Protein AF-A0A077YZX9-F1 (afdb_monomer)

Solvent-accessible surface area (backbone atoms only — not comparable to full-atom values): 12616 Å² total; per-residue (Å²): 135,77,90,78,72,87,74,70,88,78,44,77,61,58,59,49,50,51,53,51,49,55,41,50,55,42,50,53,51,43,53,51,46,50,55,50,47,53,52,50,52,53,50,50,53,50,52,51,48,55,50,51,52,50,53,50,51,54,49,50,52,55,50,51,57,50,49,54,48,53,52,59,58,70,65,66,83,51,88,85,50,57,64,64,53,48,51,54,50,52,52,51,51,48,53,50,52,53,51,52,52,50,50,53,53,51,50,55,53,49,54,55,52,49,52,54,50,52,53,49,49,53,48,52,51,50,53,38,53,50,44,51,48,52,40,50,49,54,35,49,74,68,22,35,44,80,47,80,44,77,62,93,86,81,41,61,23,41,38,39,37,37,26,63,58,38,88,92,51,49,85,53,66,38,39,40,31,33,36,46,56,98,87,46,58,41,84,75,48,55,38,74,80,56,75,76,50,61,59,45,44,56,49,33,58,74,66,67,44,61,67,65,39,53,54,51,48,49,52,52,55,28,52,65,70,76,107

InterPro domains:
  IPR013255 Chromosome segregation protein Spc25, C-terminal [PF08234] (155-222)

Secondary structure (DSSP, 8-state):
-----------HHHHHHHHHHHHHHHHHHHHHHHHHHHHHHHHHHHHHHHHHHHHHHHHHHHHHHHHHHHHHHHT--SGGGHHHHHHHHHHHHHHHHHHHHHHHHHHHHHHHHHHHHHHHHHHHHHHHHHHHHHHHHHHHHTTEEEEEEESTTS-EEEE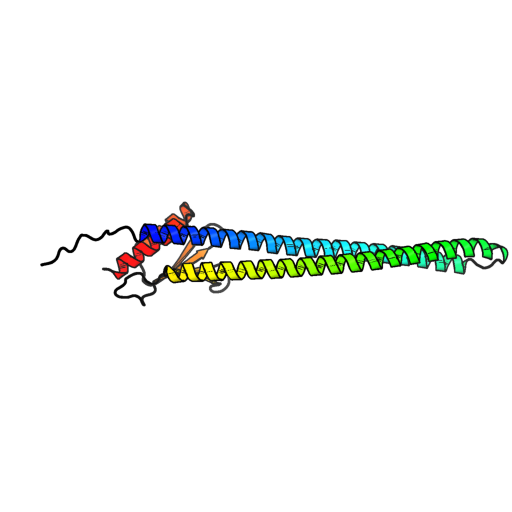EEE----SSSTT--EEEEEEE-SS-EEEEEEES--THHHHHHHHHHHH--HHHHHHHHHHHHHHHHH-

Mean predicted aligned error: 17.86 Å

pLDDT: mean 77.15, std 13.89, range [30.03, 95.0]

Sequence (227 aa):
MSDLVCGNELAPDAELRTVLTSGNEIASRVEVFQGIIAHLQDWQTSILNKAADEVKRLKEECTVETLDLINAVAEVDSDERNTEVSFELLSTTRNKIEAYEKLKNTTALVEVALCKAEETVKLVGRIRNYYAKELGCLVAMLGLHVAIGPVDSAGGCITLTFTRLNSDIPNVACKLIIQKTSDCYKLLNMQPYVEPIVQLVDDLNRTRKWTTFLTRVRGQFQRFLTH

Radius of gyration: 33.61 Å; Cα contacts (8 Å, |Δi|>4): 186; chains: 1; bounding box: 93×37×91 Å

Structure (mmCIF, N/CA/C/O backbone):
data_AF-A0A077YZX9-F1
#
_entry.id   AF-A0A077YZX9-F1
#
loop_
_atom_site.group_PDB
_atom_site.id
_atom_site.type_symbol
_atom_site.label_atom_id
_atom_site.label_alt_id
_atom_site.label_comp_id
_atom_site.label_asym_id
_atom_site.label_entity_id
_atom_site.label_seq_id
_atom_site.pdbx_PDB_ins_code
_atom_site.Cartn_x
_atom_site.Cartn_y
_atom_site.Cartn_z
_atom_site.occupancy
_atom_site.B_iso_or_equiv
_atom_site.auth_seq_id
_atom_site.auth_comp_id
_atom_site.auth_asym_id
_atom_site.auth_atom_id
_atom_site.pdbx_PDB_model_num
ATOM 1 N N . MET A 1 1 ? -41.288 14.041 41.200 1.00 34.81 1 MET A N 1
ATOM 2 C CA . MET A 1 1 ? -39.933 14.535 40.896 1.00 34.81 1 MET A CA 1
ATOM 3 C C . MET A 1 1 ? -39.442 13.794 39.673 1.00 34.81 1 MET A C 1
ATOM 5 O O . MET A 1 1 ? -39.430 12.573 39.706 1.00 34.81 1 MET A O 1
ATOM 9 N N . SER A 1 2 ? -39.078 14.575 38.660 1.00 39.16 2 SER A N 1
ATOM 10 C CA . SER A 1 2 ? -38.203 14.246 37.533 1.00 39.16 2 SER A CA 1
ATOM 11 C C . SER A 1 2 ? -38.702 13.243 36.495 1.00 39.16 2 SER A C 1
ATOM 13 O O . SER A 1 2 ? -38.599 12.030 36.651 1.00 39.16 2 SER A O 1
ATOM 15 N N . ASP A 1 3 ? -39.137 13.827 35.379 1.00 34.84 3 ASP A N 1
ATOM 16 C CA . ASP A 1 3 ? -39.023 13.276 34.038 1.00 34.84 3 ASP A CA 1
ATOM 17 C C . ASP A 1 3 ? -37.625 12.680 33.815 1.00 34.84 3 ASP A C 1
ATOM 19 O O . ASP A 1 3 ? -36.619 13.389 33.824 1.00 34.84 3 ASP A O 1
ATOM 23 N N . LEU A 1 4 ? -37.564 11.377 33.568 1.00 35.59 4 LEU A N 1
ATOM 24 C CA . LEU A 1 4 ? -36.477 10.768 32.811 1.00 35.59 4 LEU A CA 1
ATOM 25 C C . LEU A 1 4 ? -37.111 10.197 31.555 1.00 35.59 4 LEU A C 1
ATOM 27 O O . LEU A 1 4 ? -37.509 9.039 31.468 1.00 35.59 4 LEU A O 1
ATOM 31 N N . VAL A 1 5 ? -37.270 11.128 30.617 1.00 33.69 5 VAL A N 1
ATOM 32 C CA . VAL A 1 5 ? -37.452 10.915 29.187 1.00 33.69 5 VAL A CA 1
ATOM 33 C C . VAL A 1 5 ? -36.697 9.654 28.777 1.00 33.69 5 VAL A C 1
ATOM 35 O O . VAL A 1 5 ? -35.492 9.562 29.012 1.00 33.69 5 VAL A O 1
ATOM 38 N N . CYS A 1 6 ? -37.416 8.704 28.171 1.00 30.03 6 CYS A N 1
ATOM 39 C CA . CYS A 1 6 ? -36.856 7.585 27.422 1.00 30.03 6 CYS A CA 1
ATOM 40 C C . CYS A 1 6 ? -35.923 8.148 26.344 1.00 30.03 6 CYS A C 1
ATOM 42 O O . CYS A 1 6 ? -36.333 8.431 25.219 1.00 30.03 6 CYS A O 1
ATOM 44 N N . GLY A 1 7 ? -34.677 8.397 26.733 1.00 31.59 7 GLY A N 1
ATOM 45 C CA . GLY A 1 7 ? -33.627 8.891 25.874 1.00 31.59 7 GLY A CA 1
ATOM 46 C C . GLY A 1 7 ? -33.231 7.770 24.940 1.00 31.59 7 GLY A C 1
ATOM 47 O O . GLY A 1 7 ? -32.398 6.951 25.296 1.00 31.59 7 GLY A O 1
ATOM 48 N N . ASN A 1 8 ? -33.889 7.735 23.784 1.00 37.62 8 ASN A N 1
ATOM 49 C CA . ASN A 1 8 ? -33.366 7.255 22.516 1.00 37.62 8 ASN A CA 1
ATOM 50 C C . ASN A 1 8 ? -32.256 6.196 22.640 1.00 37.62 8 ASN A C 1
ATOM 52 O O . ASN A 1 8 ? -31.072 6.526 22.587 1.00 37.62 8 ASN A O 1
ATOM 56 N N . GLU A 1 9 ? -32.639 4.917 22.646 1.00 37.72 9 GLU A N 1
ATOM 57 C CA . GLU A 1 9 ? -31.782 3.806 22.201 1.00 37.72 9 GLU A CA 1
ATOM 58 C C . GLU A 1 9 ? -31.502 3.912 20.683 1.00 37.72 9 GLU A C 1
ATOM 60 O O . GLU A 1 9 ? -31.648 2.953 19.923 1.00 37.72 9 GLU A O 1
ATOM 65 N N . LEU A 1 10 ? -31.123 5.103 20.204 1.00 39.25 10 LEU A N 1
ATOM 66 C CA . LEU A 1 10 ? -30.690 5.362 18.836 1.00 39.25 10 LEU A CA 1
ATOM 67 C C . LEU A 1 10 ? -29.302 4.736 18.640 1.00 39.25 10 LEU A C 1
ATOM 69 O O . LEU A 1 10 ? -28.267 5.383 18.682 1.00 39.25 10 LEU A O 1
ATOM 73 N N . ALA A 1 11 ? -29.356 3.418 18.456 1.00 46.25 11 ALA A N 1
ATOM 74 C CA . ALA A 1 11 ? -28.487 2.542 17.694 1.00 46.25 11 ALA A CA 1
ATOM 75 C C . ALA A 1 11 ? -26.971 2.811 17.784 1.00 46.25 11 ALA A C 1
ATOM 77 O O . ALA A 1 11 ? -26.403 3.414 16.868 1.00 46.25 11 ALA A O 1
ATOM 78 N N . PRO A 1 12 ? -26.276 2.149 18.733 1.00 50.56 12 PRO A N 1
ATOM 79 C CA . PRO A 1 12 ? -24.843 1.855 18.617 1.00 50.56 12 PRO A CA 1
ATOM 80 C C . PRO A 1 12 ? -24.455 1.283 17.237 1.00 50.56 12 PRO A C 1
ATOM 82 O O . PRO A 1 12 ? -23.317 1.413 16.796 1.00 50.56 12 PRO A O 1
ATOM 85 N N . ASP A 1 13 ? -25.409 0.665 16.528 1.00 59.00 13 ASP A N 1
ATOM 86 C CA . ASP A 1 13 ? -25.236 0.120 15.180 1.00 59.00 13 ASP A CA 1
ATOM 87 C C . ASP A 1 13 ? -25.060 1.201 14.093 1.00 59.00 13 ASP A C 1
ATOM 89 O O . ASP A 1 13 ? -24.315 0.984 13.143 1.00 59.00 13 ASP A O 1
ATOM 93 N N . ALA A 1 14 ? -25.686 2.379 14.204 1.00 68.31 14 ALA A N 1
ATOM 94 C CA . ALA A 1 14 ? -25.575 3.424 13.177 1.00 68.31 14 ALA A CA 1
ATOM 95 C C . ALA A 1 14 ? -24.202 4.115 13.205 1.00 68.31 14 ALA A C 1
ATOM 97 O O . ALA A 1 14 ? -23.562 4.278 12.160 1.00 68.31 14 ALA A O 1
ATOM 98 N N . GLU A 1 15 ? -23.716 4.461 14.399 1.00 62.19 15 GLU A N 1
ATOM 99 C CA . GLU A 1 15 ? -22.364 4.996 14.589 1.00 62.19 15 GLU A CA 1
ATOM 100 C C . GLU A 1 15 ? -21.314 3.959 14.189 1.00 62.19 15 GLU A C 1
ATOM 102 O O . GLU A 1 15 ? -20.404 4.266 13.417 1.00 62.19 15 GLU A O 1
ATOM 107 N N . LEU A 1 16 ? -21.492 2.700 14.611 1.00 58.28 16 LEU A N 1
ATOM 108 C CA . LEU A 1 16 ? -20.609 1.605 14.217 1.00 58.28 16 LEU A CA 1
ATOM 109 C C . LEU A 1 16 ? -20.580 1.425 12.693 1.00 58.28 16 LEU A C 1
ATOM 111 O O . LEU A 1 16 ? -19.500 1.312 12.121 1.00 58.28 16 LEU A O 1
ATOM 115 N N . ARG A 1 17 ? -21.732 1.442 12.009 1.00 65.12 17 ARG A N 1
ATOM 116 C CA . ARG A 1 17 ? -21.798 1.381 10.537 1.00 65.12 17 ARG A CA 1
ATOM 117 C C . ARG A 1 17 ? -21.086 2.555 9.882 1.00 65.12 17 ARG A C 1
ATOM 119 O O . ARG A 1 17 ? -20.380 2.343 8.900 1.00 65.12 17 ARG A O 1
ATOM 126 N N . THR A 1 18 ? -21.247 3.764 10.412 1.00 68.75 18 THR A N 1
ATOM 127 C CA . THR A 1 18 ? -20.593 4.969 9.884 1.00 68.75 18 THR A CA 1
ATOM 128 C C . THR A 1 18 ? -19.077 4.843 9.989 1.00 68.75 18 THR A C 1
ATOM 130 O O . THR A 1 18 ? -18.384 4.948 8.981 1.00 68.75 18 THR A O 1
ATOM 133 N N . VAL A 1 19 ? -18.557 4.498 11.168 1.00 60.28 19 VAL A N 1
ATOM 134 C CA . VAL A 1 19 ? -17.112 4.332 11.377 1.00 60.28 19 VAL A CA 1
ATOM 135 C C . VAL A 1 19 ? -16.559 3.136 10.597 1.00 60.28 19 VAL A C 1
ATOM 137 O O . VAL A 1 19 ? -15.472 3.236 10.038 1.00 60.28 19 VAL A O 1
ATOM 140 N N . LEU A 1 20 ? -17.293 2.020 10.488 1.00 64.25 20 LEU A N 1
ATOM 141 C CA . LEU A 1 20 ? -16.902 0.889 9.632 1.00 64.25 20 LEU A CA 1
ATOM 142 C C . LEU A 1 20 ? -16.868 1.282 8.152 1.00 64.25 20 LEU A C 1
ATOM 144 O O . LEU A 1 20 ? -15.995 0.824 7.420 1.00 64.25 20 LEU A O 1
ATOM 148 N N . THR A 1 21 ? -17.785 2.143 7.711 1.00 69.56 21 THR A N 1
ATOM 149 C CA . THR A 1 21 ? -17.786 2.682 6.345 1.00 69.56 21 THR A CA 1
ATOM 150 C C . THR A 1 21 ? -16.553 3.552 6.125 1.00 69.56 21 THR A C 1
ATOM 152 O O . THR A 1 21 ? -15.798 3.293 5.192 1.00 69.56 21 THR A O 1
ATOM 155 N N . SER A 1 22 ? -16.258 4.480 7.041 1.00 69.69 22 SER A N 1
ATOM 156 C CA . SER A 1 22 ? -15.031 5.287 6.999 1.00 69.69 22 SER A CA 1
ATOM 157 C C . SER A 1 22 ? -13.761 4.428 7.052 1.00 69.69 22 SER A C 1
ATOM 159 O O . SER A 1 22 ? -12.799 4.687 6.331 1.00 69.69 22 SER A O 1
ATOM 161 N N . GLY A 1 23 ? -13.756 3.361 7.855 1.00 72.00 23 GLY A N 1
ATOM 162 C CA . GLY A 1 23 ? -12.666 2.390 7.912 1.00 72.00 23 GLY A CA 1
ATOM 163 C C . GLY A 1 23 ? -12.463 1.657 6.584 1.00 72.00 23 GLY A C 1
ATOM 164 O O . GLY A 1 23 ? -11.330 1.530 6.126 1.00 72.00 23 GLY A O 1
ATOM 165 N N . ASN A 1 24 ? -13.544 1.236 5.922 1.00 69.38 24 ASN A N 1
ATOM 166 C CA . ASN A 1 24 ? -13.476 0.611 4.598 1.00 69.38 24 ASN A CA 1
ATOM 167 C C . ASN A 1 24 ? -12.981 1.583 3.523 1.00 69.38 24 ASN A C 1
ATOM 169 O O . ASN A 1 24 ? -12.199 1.186 2.662 1.00 69.38 24 ASN A O 1
ATOM 173 N N . GLU A 1 25 ? -13.398 2.850 3.567 1.00 74.75 25 GLU A N 1
ATOM 174 C CA . GLU A 1 25 ? -12.903 3.884 2.651 1.00 74.75 25 GLU A CA 1
ATOM 175 C C . GLU A 1 25 ? -11.396 4.100 2.820 1.00 74.75 25 GLU A C 1
ATOM 177 O O . GLU A 1 25 ? -10.655 4.145 1.835 1.00 74.75 25 GLU A O 1
ATOM 182 N N . ILE A 1 26 ? -10.917 4.181 4.064 1.00 71.06 26 ILE A N 1
ATOM 183 C CA . ILE A 1 26 ? -9.489 4.325 4.355 1.00 71.06 26 ILE A CA 1
ATOM 184 C C . ILE A 1 26 ? -8.715 3.067 3.942 1.00 71.06 26 ILE A C 1
ATOM 186 O O . ILE A 1 26 ? -7.663 3.189 3.315 1.00 71.06 26 ILE A O 1
ATOM 190 N N . ALA A 1 27 ? -9.231 1.870 4.231 1.00 73.25 27 ALA A N 1
ATOM 191 C CA . ALA A 1 27 ? -8.626 0.611 3.797 1.00 73.25 27 ALA A CA 1
ATOM 192 C C . ALA A 1 27 ? -8.518 0.536 2.265 1.00 73.25 27 ALA A C 1
ATOM 194 O O . ALA A 1 27 ? -7.445 0.245 1.741 1.00 73.25 27 ALA A O 1
ATOM 195 N N . SER A 1 28 ? -9.580 0.921 1.551 1.00 72.38 28 SER A N 1
ATOM 196 C CA . SER A 1 28 ? -9.586 0.991 0.084 1.00 72.38 28 SER A CA 1
ATOM 197 C C . SER A 1 28 ? -8.515 1.957 -0.435 1.00 72.38 28 SER A C 1
ATOM 199 O O . SER A 1 28 ? -7.807 1.655 -1.392 1.00 72.38 28 SER A O 1
ATOM 201 N N . ARG A 1 29 ? -8.323 3.111 0.222 1.00 73.69 29 ARG A N 1
ATOM 202 C CA . ARG A 1 29 ? -7.233 4.042 -0.122 1.00 73.69 29 ARG A CA 1
ATOM 203 C C . ARG A 1 29 ? -5.852 3.428 0.115 1.00 73.69 29 ARG A C 1
ATOM 205 O O . ARG A 1 29 ? -4.964 3.612 -0.713 1.00 73.69 29 ARG A O 1
ATOM 212 N N . VAL A 1 30 ? -5.657 2.702 1.218 1.00 75.12 30 VAL A N 1
ATOM 213 C CA . VAL A 1 30 ? -4.395 1.997 1.505 1.00 75.12 30 VAL A CA 1
ATOM 214 C C . VAL A 1 30 ? -4.084 0.962 0.420 1.00 75.12 30 VAL A C 1
ATOM 216 O O . VAL A 1 30 ? -2.942 0.913 -0.036 1.00 75.12 30 VAL A O 1
ATOM 219 N N . GLU A 1 31 ? -5.076 0.1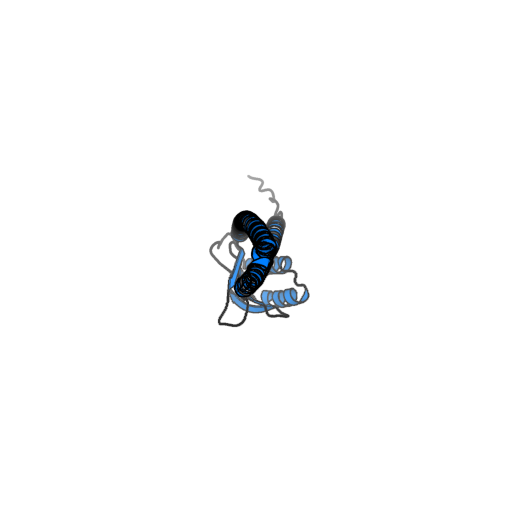92 -0.033 1.00 78.00 31 GLU A N 1
ATOM 220 C CA . GLU A 1 31 ? -4.928 -0.773 -1.135 1.00 78.00 31 GLU A CA 1
ATOM 221 C C . GLU A 1 31 ? -4.556 -0.084 -2.456 1.00 78.00 31 GLU A C 1
ATOM 223 O O . GLU A 1 31 ? -3.614 -0.504 -3.131 1.00 78.00 31 GLU A O 1
ATOM 228 N N . VAL A 1 32 ? -5.212 1.033 -2.790 1.00 78.56 32 VAL A N 1
ATOM 229 C CA . VAL A 1 32 ? -4.854 1.846 -3.966 1.00 78.56 32 VAL A CA 1
ATOM 230 C C . VAL A 1 32 ? -3.397 2.313 -3.886 1.00 78.56 32 VAL A C 1
ATOM 232 O O . VAL A 1 32 ? -2.649 2.172 -4.853 1.00 78.56 32 VAL A O 1
ATOM 235 N N . PHE A 1 33 ? -2.945 2.809 -2.729 1.00 77.12 33 PHE A N 1
ATOM 236 C CA . PHE A 1 33 ? -1.548 3.216 -2.557 1.00 77.12 33 PHE A CA 1
ATOM 237 C C . PHE A 1 33 ? -0.565 2.045 -2.655 1.00 77.12 33 PHE A C 1
ATOM 239 O O . PHE A 1 33 ? 0.536 2.236 -3.165 1.00 77.12 33 PHE A O 1
ATOM 246 N N . GLN A 1 34 ? -0.931 0.842 -2.208 1.00 80.38 34 GLN A N 1
ATOM 247 C CA . GLN A 1 34 ? -0.099 -0.352 -2.393 1.00 80.38 34 GLN A CA 1
ATOM 248 C C . GLN A 1 34 ? 0.063 -0.701 -3.874 1.00 80.38 34 GLN A C 1
ATOM 250 O O . GLN A 1 34 ? 1.189 -0.933 -4.313 1.00 80.38 34 GLN A O 1
ATOM 255 N N . GLY A 1 35 ? -1.028 -0.669 -4.645 1.00 79.88 35 GLY A N 1
ATOM 256 C CA . GLY A 1 35 ? -0.981 -0.880 -6.093 1.00 79.88 35 GLY A CA 1
ATOM 257 C C . GLY A 1 35 ? -0.101 0.153 -6.803 1.00 79.88 35 GLY A C 1
ATOM 258 O O . GLY A 1 35 ? 0.717 -0.208 -7.646 1.00 79.88 35 GLY A O 1
ATOM 259 N N . ILE A 1 36 ? -0.199 1.427 -6.407 1.00 80.00 36 ILE A N 1
ATOM 260 C CA . ILE A 1 36 ? 0.647 2.503 -6.945 1.00 80.00 36 ILE A CA 1
ATOM 261 C C . ILE A 1 36 ? 2.124 2.278 -6.598 1.00 80.00 36 ILE A C 1
ATOM 263 O O . ILE A 1 36 ? 2.975 2.435 -7.468 1.00 80.00 36 ILE A O 1
ATOM 267 N N . ILE A 1 37 ? 2.450 1.902 -5.354 1.00 80.44 37 ILE A N 1
ATOM 268 C CA . ILE A 1 37 ? 3.839 1.621 -4.950 1.00 80.44 37 ILE A CA 1
ATOM 269 C C . ILE A 1 37 ? 4.421 0.477 -5.785 1.00 80.44 37 ILE A C 1
ATOM 271 O O . ILE A 1 37 ? 5.521 0.633 -6.308 1.00 80.44 37 ILE A O 1
ATOM 275 N N . ALA A 1 38 ? 3.690 -0.631 -5.938 1.00 83.06 38 ALA A N 1
ATOM 276 C CA . ALA A 1 38 ? 4.145 -1.771 -6.733 1.00 83.06 38 ALA A CA 1
ATOM 277 C C . ALA A 1 38 ? 4.390 -1.368 -8.196 1.00 83.06 38 ALA A C 1
ATOM 279 O O . ALA A 1 38 ? 5.468 -1.607 -8.733 1.00 83.06 38 ALA A O 1
ATOM 280 N N . HIS A 1 39 ? 3.442 -0.649 -8.804 1.00 82.19 39 HIS A N 1
ATOM 281 C CA . HIS A 1 39 ? 3.586 -0.156 -10.172 1.00 82.19 39 HIS A CA 1
ATOM 282 C C . HIS A 1 39 ? 4.796 0.776 -10.350 1.00 82.19 39 HIS A C 1
ATOM 284 O O . HIS A 1 39 ? 5.510 0.680 -11.347 1.00 82.19 39 HIS A O 1
ATOM 290 N N . LEU A 1 40 ? 5.053 1.670 -9.388 1.00 77.75 40 LEU A N 1
ATOM 291 C CA . LEU A 1 40 ? 6.215 2.562 -9.429 1.00 77.75 40 LEU A CA 1
ATOM 292 C C . LEU A 1 40 ? 7.536 1.797 -9.316 1.00 77.75 40 LEU A C 1
ATOM 294 O O . LEU A 1 40 ? 8.494 2.160 -9.994 1.00 77.75 40 LEU A O 1
ATOM 298 N N . GLN A 1 41 ? 7.590 0.746 -8.497 1.00 82.69 41 GLN A N 1
ATOM 299 C CA . GLN A 1 41 ? 8.772 -0.108 -8.377 1.00 82.69 41 GLN A CA 1
ATOM 300 C C . GLN A 1 41 ? 9.037 -0.877 -9.677 1.00 82.69 41 GLN A C 1
ATOM 302 O O . GLN A 1 41 ? 10.161 -0.855 -10.176 1.00 82.69 41 GLN A O 1
ATOM 307 N N . ASP A 1 42 ? 8.000 -1.460 -10.283 1.00 85.25 42 ASP A N 1
ATOM 308 C CA . ASP A 1 42 ? 8.113 -2.134 -11.582 1.00 85.25 42 ASP A CA 1
ATOM 309 C C . ASP A 1 42 ? 8.575 -1.165 -12.681 1.00 85.25 42 ASP A C 1
ATOM 311 O O . ASP A 1 42 ? 9.439 -1.488 -13.502 1.00 85.25 42 ASP A O 1
ATOM 315 N N . TRP A 1 43 ? 8.037 0.058 -12.680 1.00 79.00 43 TRP A N 1
ATOM 316 C CA . TRP A 1 43 ? 8.439 1.109 -13.610 1.00 79.00 43 TRP A CA 1
ATOM 317 C C . TRP A 1 43 ? 9.900 1.536 -13.412 1.00 79.00 43 TRP A C 1
ATOM 319 O O . TRP A 1 43 ? 10.629 1.667 -14.398 1.00 79.00 43 TRP A O 1
ATOM 329 N N . GLN A 1 44 ? 10.361 1.685 -12.165 1.00 78.62 44 GLN A N 1
ATOM 330 C CA . GLN A 1 44 ? 11.769 1.957 -11.850 1.00 78.62 44 GLN A CA 1
ATOM 331 C C . GLN A 1 44 ? 12.687 0.854 -12.386 1.00 78.62 44 GLN A C 1
ATOM 333 O O . GLN A 1 44 ? 13.667 1.151 -13.072 1.00 78.62 44 GLN A O 1
ATOM 338 N N . THR A 1 45 ? 12.354 -0.415 -12.137 1.00 84.25 45 THR A N 1
ATOM 339 C CA . THR A 1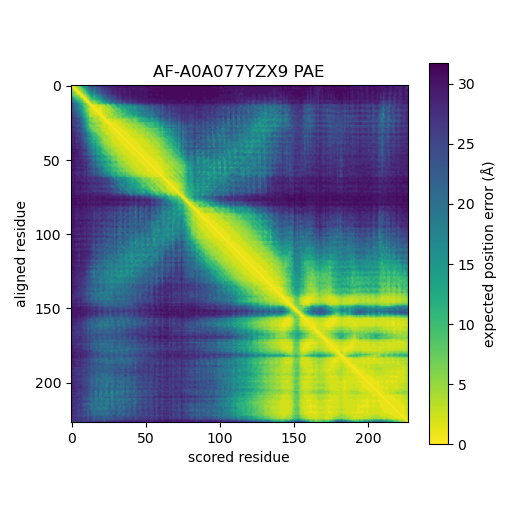 45 ? 13.110 -1.556 -12.669 1.00 84.25 45 THR A CA 1
ATOM 340 C C . THR A 1 45 ? 13.105 -1.567 -14.198 1.00 84.25 45 THR A C 1
ATOM 342 O O . THR A 1 45 ? 14.140 -1.808 -14.816 1.00 84.25 45 THR A O 1
ATOM 345 N N . SER A 1 46 ? 11.974 -1.239 -14.830 1.00 86.06 46 SER A N 1
ATOM 346 C CA . SER A 1 46 ? 11.872 -1.143 -16.290 1.00 86.06 46 SER A CA 1
ATOM 347 C C . SER A 1 46 ? 12.788 -0.063 -16.876 1.00 86.06 46 SER A C 1
ATOM 349 O O . SER A 1 46 ? 13.477 -0.320 -17.864 1.00 86.06 46 SER A O 1
ATOM 351 N N . ILE A 1 47 ? 12.829 1.130 -16.271 1.00 78.19 47 ILE A N 1
ATOM 352 C CA . ILE A 1 47 ? 13.729 2.213 -16.697 1.00 78.19 47 ILE A CA 1
ATOM 353 C C . ILE A 1 47 ? 15.188 1.794 -16.544 1.00 78.19 47 ILE A C 1
ATOM 355 O O . ILE A 1 47 ? 15.968 1.991 -17.474 1.00 78.19 47 ILE A O 1
ATOM 359 N N . LEU A 1 48 ? 15.547 1.201 -15.403 1.00 78.56 48 LEU A N 1
ATOM 360 C CA . LEU A 1 48 ? 16.908 0.734 -15.145 1.00 78.56 48 LEU A CA 1
ATOM 361 C C . LEU A 1 48 ? 17.359 -0.307 -16.170 1.00 78.56 48 LEU A C 1
ATOM 363 O O . LEU A 1 48 ? 18.467 -0.199 -16.684 1.00 78.56 48 LEU A O 1
ATOM 367 N N . ASN A 1 49 ? 16.495 -1.260 -16.520 1.00 84.44 49 ASN A N 1
ATOM 368 C CA . ASN A 1 49 ? 16.810 -2.269 -17.530 1.00 84.44 49 ASN A CA 1
ATOM 369 C C . ASN A 1 49 ? 17.011 -1.638 -18.913 1.00 84.44 49 ASN A C 1
ATOM 371 O O . ASN A 1 49 ? 18.020 -1.903 -19.554 1.00 84.44 49 ASN A O 1
ATOM 375 N N . LYS A 1 50 ? 16.122 -0.728 -19.337 1.00 82.81 50 LYS A N 1
ATOM 376 C CA . LYS A 1 50 ? 16.281 -0.009 -20.615 1.00 82.81 50 LYS A CA 1
ATOM 377 C C . LYS A 1 50 ? 17.566 0.816 -20.660 1.00 82.81 50 LYS A C 1
ATOM 379 O O . LYS A 1 50 ? 18.239 0.844 -21.684 1.00 82.81 50 LYS A O 1
ATOM 384 N N . ALA A 1 51 ? 17.909 1.483 -19.559 1.00 76.00 51 ALA A N 1
ATOM 385 C CA . ALA A 1 51 ? 19.152 2.235 -19.453 1.00 76.00 51 ALA A CA 1
ATOM 386 C C . ALA A 1 51 ? 20.376 1.307 -19.492 1.00 76.00 51 ALA A C 1
ATOM 388 O O . ALA A 1 51 ? 21.353 1.620 -20.164 1.00 76.00 51 ALA A O 1
ATOM 389 N N . ALA A 1 52 ? 20.325 0.155 -18.818 1.00 80.31 52 ALA A N 1
ATOM 390 C CA . ALA A 1 52 ? 21.397 -0.835 -18.843 1.00 80.31 52 ALA A CA 1
ATOM 391 C C . ALA A 1 52 ? 21.602 -1.429 -20.246 1.00 80.31 52 ALA A C 1
ATOM 393 O O . ALA A 1 52 ? 22.746 -1.537 -20.690 1.00 80.31 52 ALA A O 1
ATOM 394 N N . ASP A 1 53 ? 20.516 -1.750 -20.953 1.00 85.75 53 ASP A N 1
ATOM 395 C CA . ASP A 1 53 ? 20.550 -2.236 -22.336 1.00 85.75 53 ASP A CA 1
ATOM 396 C C . ASP A 1 53 ? 21.144 -1.183 -23.280 1.00 85.75 53 ASP A C 1
ATOM 398 O O . ASP A 1 53 ? 22.007 -1.495 -24.097 1.00 85.75 53 ASP A O 1
ATOM 402 N N . GLU A 1 54 ? 20.755 0.083 -23.120 1.00 82.06 54 GLU A N 1
ATOM 403 C CA . GLU A 1 54 ? 21.289 1.189 -23.917 1.00 82.06 54 GLU A CA 1
ATOM 404 C C . GLU A 1 54 ? 22.777 1.446 -23.634 1.00 82.06 54 GLU A C 1
ATOM 406 O O . GLU A 1 54 ? 23.571 1.618 -24.557 1.00 82.06 54 GLU A O 1
ATOM 411 N N . VAL A 1 55 ? 23.195 1.406 -22.364 1.00 76.62 55 VAL A N 1
ATOM 412 C CA . VAL A 1 55 ? 24.614 1.498 -21.980 1.00 76.62 55 VAL A CA 1
ATOM 413 C C . VAL A 1 55 ? 25.406 0.329 -22.561 1.00 76.62 55 VAL A C 1
ATOM 415 O O . VAL A 1 55 ? 26.542 0.517 -22.996 1.00 76.62 55 VAL A O 1
ATOM 418 N N . LYS A 1 56 ? 24.834 -0.879 -22.568 1.00 84.88 56 LYS A N 1
ATOM 419 C CA . LYS A 1 56 ? 25.461 -2.059 -23.166 1.00 84.88 56 LYS A CA 1
ATOM 420 C C . LYS A 1 56 ? 25.628 -1.883 -24.678 1.00 84.88 56 LYS A C 1
ATOM 422 O O . LYS A 1 56 ? 26.743 -2.047 -25.162 1.00 84.88 56 LYS A O 1
ATOM 427 N N . ARG A 1 57 ? 24.576 -1.459 -25.387 1.00 85.75 57 ARG A N 1
ATOM 428 C CA . ARG A 1 57 ? 24.605 -1.167 -26.830 1.00 85.75 57 ARG A CA 1
ATOM 429 C C . ARG A 1 57 ? 25.669 -0.122 -27.178 1.00 85.75 57 ARG A C 1
ATOM 431 O O . ARG A 1 57 ? 26.501 -0.359 -28.043 1.00 85.75 57 ARG A O 1
ATOM 438 N N . LEU A 1 58 ? 25.700 1.000 -26.456 1.00 78.75 58 LEU A N 1
ATOM 439 C CA . LEU A 1 58 ? 26.677 2.074 -26.681 1.00 78.75 58 LEU A CA 1
ATOM 440 C C . LEU A 1 58 ? 28.118 1.640 -26.374 1.00 78.75 58 LEU A C 1
ATOM 442 O O . LEU A 1 58 ? 29.057 2.102 -27.020 1.00 78.75 58 LEU A O 1
ATOM 446 N N . LYS A 1 59 ? 28.314 0.741 -25.400 1.00 77.44 59 LYS A N 1
ATOM 447 C CA . LYS A 1 59 ? 29.626 0.133 -25.138 1.00 77.44 59 LYS A CA 1
ATOM 448 C C . LYS A 1 59 ? 30.057 -0.783 -26.278 1.00 77.44 59 LYS A C 1
ATOM 450 O O . LYS A 1 59 ? 31.217 -0.716 -26.671 1.00 77.44 59 LYS A O 1
ATOM 455 N N . GLU A 1 60 ? 29.151 -1.606 -26.798 1.00 82.56 60 GLU A N 1
ATOM 456 C CA . GLU A 1 60 ? 29.416 -2.482 -27.944 1.00 82.56 60 GLU A CA 1
ATOM 457 C C . GLU A 1 60 ? 29.779 -1.656 -29.190 1.00 82.56 60 GLU A C 1
ATOM 459 O O . GLU A 1 60 ? 30.818 -1.912 -29.797 1.00 82.56 60 GLU A O 1
ATOM 464 N N . GLU A 1 61 ? 29.030 -0.591 -29.492 1.00 77.75 61 GLU A N 1
ATOM 465 C CA . GLU A 1 61 ? 29.344 0.356 -30.578 1.00 77.75 61 GLU A CA 1
ATOM 466 C C . GLU A 1 61 ? 30.739 0.978 -30.413 1.00 77.75 61 GLU A C 1
ATOM 468 O O . GLU A 1 61 ? 31.563 0.884 -31.321 1.00 77.75 61 GLU A O 1
ATOM 473 N N . CYS A 1 62 ? 31.072 1.485 -29.219 1.00 70.50 62 CYS A N 1
ATOM 474 C CA . CYS A 1 62 ? 32.414 2.004 -28.926 1.00 70.50 62 CYS A CA 1
ATOM 475 C C . CYS A 1 62 ? 33.527 0.959 -29.135 1.00 70.50 62 CYS A C 1
ATOM 477 O O . CYS A 1 62 ? 34.644 1.315 -29.522 1.00 70.50 62 CYS A O 1
ATOM 479 N N . THR A 1 63 ? 33.275 -0.317 -28.814 1.00 77.25 63 THR A N 1
ATOM 480 C CA . THR A 1 63 ? 34.273 -1.386 -28.989 1.00 77.25 63 THR A CA 1
ATOM 481 C C . THR A 1 63 ? 34.470 -1.770 -30.449 1.00 77.25 63 THR A C 1
ATOM 483 O O . THR A 1 63 ? 35.615 -1.968 -30.848 1.00 77.25 63 THR A O 1
ATOM 486 N N . VAL A 1 64 ? 33.392 -1.821 -31.239 1.00 75.75 64 VAL A N 1
ATOM 487 C CA . VAL A 1 64 ? 33.453 -2.082 -32.685 1.00 75.75 64 VAL A CA 1
ATOM 488 C C . VAL A 1 64 ? 34.226 -0.964 -33.378 1.00 75.75 64 VAL A C 1
ATOM 490 O O . VAL A 1 64 ? 35.231 -1.243 -34.023 1.00 75.75 64 VAL A O 1
ATOM 493 N N . GLU A 1 65 ? 33.872 0.296 -33.112 1.00 71.44 65 GLU A N 1
ATOM 494 C CA . GLU A 1 65 ? 34.593 1.457 -33.654 1.00 71.44 65 GLU A CA 1
ATOM 495 C C . GLU A 1 65 ? 36.080 1.459 -33.258 1.00 71.44 65 GLU A C 1
ATOM 497 O O . GLU A 1 65 ? 36.942 1.857 -34.035 1.00 71.44 65 GLU A O 1
ATOM 502 N N . THR A 1 66 ? 36.414 0.994 -32.047 1.00 66.44 66 THR A N 1
ATOM 503 C CA . THR A 1 66 ? 37.814 0.895 -31.598 1.00 66.44 66 THR A CA 1
ATOM 504 C C . THR A 1 66 ? 38.577 -0.218 -32.328 1.00 66.44 66 THR A C 1
ATOM 506 O O . THR A 1 66 ? 39.757 -0.038 -32.625 1.00 66.44 66 THR A O 1
ATOM 509 N N . LEU A 1 67 ? 37.937 -1.353 -32.626 1.00 71.81 67 LEU A N 1
ATOM 510 C CA . LEU A 1 67 ? 38.544 -2.438 -33.406 1.00 71.81 67 LEU A CA 1
ATOM 511 C C . LEU A 1 67 ? 38.784 -2.022 -34.859 1.00 71.81 67 LEU A C 1
ATOM 513 O O . LEU A 1 67 ? 39.871 -2.273 -35.378 1.00 71.81 67 LEU A O 1
ATOM 517 N N . ASP A 1 68 ? 37.821 -1.340 -35.478 1.00 73.00 68 ASP A N 1
ATOM 518 C CA . ASP A 1 68 ? 37.961 -0.808 -36.838 1.00 73.00 68 ASP A CA 1
ATOM 519 C C . ASP A 1 68 ? 39.138 0.173 -36.925 1.00 73.00 68 ASP A C 1
ATOM 521 O O . ASP A 1 68 ? 39.943 0.106 -37.851 1.00 73.00 68 ASP A O 1
ATOM 525 N N . LEU A 1 69 ? 39.318 1.008 -35.898 1.00 64.06 69 LEU A N 1
ATOM 526 C CA . LEU A 1 69 ? 40.443 1.935 -35.778 1.00 64.06 69 LEU A CA 1
ATOM 527 C C . LEU A 1 69 ? 41.794 1.217 -35.646 1.00 64.06 69 LEU A C 1
ATOM 529 O O . LEU A 1 69 ? 42.762 1.601 -36.298 1.00 64.06 69 LEU A O 1
ATOM 533 N N . ILE A 1 70 ? 41.873 0.175 -34.810 1.00 68.25 70 ILE A N 1
ATOM 534 C CA . ILE A 1 70 ? 43.093 -0.635 -34.645 1.00 68.25 70 ILE A CA 1
ATOM 535 C C . ILE A 1 70 ? 43.459 -1.319 -35.968 1.00 68.25 70 ILE A C 1
ATOM 537 O O . ILE A 1 70 ? 44.629 -1.306 -36.346 1.00 68.25 70 ILE A O 1
ATOM 541 N N . ASN A 1 71 ? 42.473 -1.873 -36.679 1.00 69.06 71 ASN A N 1
ATOM 542 C CA . ASN A 1 71 ? 42.678 -2.508 -37.981 1.00 69.06 71 ASN A CA 1
ATOM 543 C C . ASN A 1 71 ? 43.126 -1.492 -39.041 1.00 69.06 71 ASN A C 1
ATOM 545 O O . ASN A 1 71 ? 44.113 -1.733 -39.730 1.00 69.06 71 ASN A O 1
ATOM 549 N N . ALA A 1 72 ? 42.466 -0.332 -39.122 1.00 63.88 72 ALA A N 1
ATOM 550 C CA . ALA A 1 72 ? 42.836 0.734 -40.050 1.00 63.88 72 ALA A CA 1
ATOM 551 C C . ALA A 1 72 ? 44.265 1.245 -39.804 1.00 63.88 72 ALA A C 1
ATOM 553 O O . ALA A 1 72 ? 45.003 1.470 -40.758 1.00 63.88 72 ALA A O 1
ATOM 554 N N . VAL A 1 73 ? 44.679 1.378 -38.535 1.00 60.56 73 VAL A N 1
ATOM 555 C CA . VAL A 1 73 ? 46.055 1.751 -38.160 1.00 60.56 73 VAL A CA 1
ATOM 556 C C . VAL A 1 73 ? 47.055 0.639 -38.496 1.00 60.56 73 VAL A C 1
ATOM 558 O O . VAL A 1 73 ? 48.154 0.938 -38.956 1.00 60.56 73 VAL A O 1
ATOM 561 N N . ALA A 1 74 ? 46.698 -0.633 -38.298 1.00 62.03 74 ALA A N 1
ATOM 562 C CA . ALA A 1 74 ? 47.567 -1.766 -38.623 1.00 62.03 74 ALA A CA 1
ATOM 563 C C . ALA A 1 74 ? 47.804 -1.937 -40.137 1.00 62.03 74 ALA A C 1
ATOM 565 O O . ALA A 1 74 ? 48.844 -2.460 -40.529 1.00 62.03 74 ALA A O 1
ATOM 566 N N . GLU A 1 75 ? 46.877 -1.485 -40.989 1.00 61.16 75 GLU A N 1
ATOM 567 C CA . GLU A 1 75 ? 47.017 -1.505 -42.454 1.00 61.16 75 GLU A CA 1
ATOM 568 C C . GLU A 1 75 ? 47.856 -0.348 -43.034 1.00 61.16 75 GLU A C 1
ATOM 570 O O . GLU A 1 75 ? 48.071 -0.291 -44.252 1.00 61.16 75 GLU A O 1
ATOM 575 N N . VAL A 1 76 ? 48.346 0.576 -42.198 1.00 54.56 76 VAL A N 1
ATOM 576 C CA . VAL A 1 76 ? 49.243 1.662 -42.624 1.00 54.56 76 VAL A CA 1
ATOM 577 C C . VAL A 1 76 ? 50.669 1.128 -42.768 1.00 54.56 76 VAL A C 1
ATOM 579 O O . VAL A 1 76 ? 51.540 1.383 -41.944 1.00 54.56 76 VAL A O 1
ATOM 582 N N . ASP A 1 77 ? 50.902 0.392 -43.852 1.00 52.09 77 ASP A N 1
ATOM 583 C CA . ASP A 1 77 ? 52.235 0.113 -44.395 1.00 52.09 77 ASP A CA 1
ATOM 584 C C . ASP A 1 77 ? 52.237 0.501 -45.888 1.00 52.09 77 ASP A C 1
ATOM 586 O O . ASP A 1 77 ?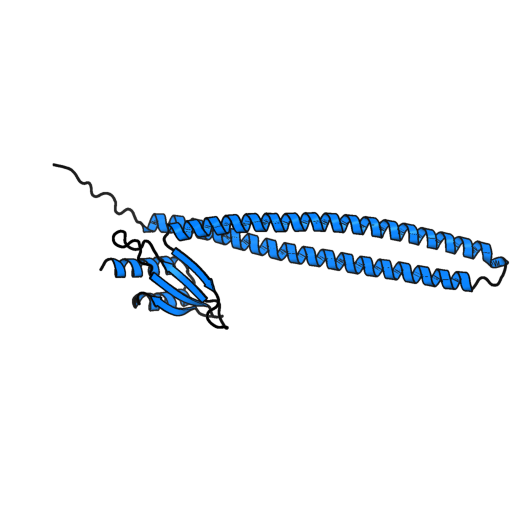 52.267 -0.334 -46.789 1.00 52.09 77 ASP A O 1
ATOM 590 N N . SER A 1 78 ? 52.041 1.799 -46.163 1.00 54.84 78 SER A N 1
ATOM 591 C CA . SER A 1 78 ? 52.228 2.448 -47.473 1.00 54.84 78 SER A CA 1
ATOM 592 C C . SER A 1 78 ? 51.981 3.959 -47.342 1.00 54.84 78 SER A C 1
ATOM 594 O O . SER A 1 78 ? 50.872 4.382 -47.010 1.00 54.84 78 SER A O 1
ATOM 596 N N . ASP A 1 79 ? 52.999 4.776 -47.634 1.00 55.00 79 ASP A N 1
ATOM 597 C CA . ASP A 1 79 ? 53.002 6.245 -47.485 1.00 55.00 79 ASP A CA 1
ATOM 598 C C . ASP A 1 79 ? 51.858 6.980 -48.219 1.00 55.00 79 ASP A C 1
ATOM 600 O O . ASP A 1 79 ? 51.504 8.101 -47.850 1.00 55.00 79 ASP A O 1
ATOM 604 N N . GLU A 1 80 ? 51.232 6.355 -49.221 1.00 53.88 80 GLU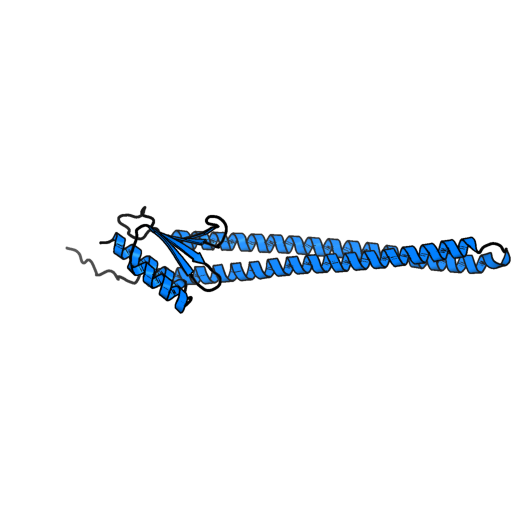 A N 1
ATOM 605 C CA . GLU A 1 80 ? 50.126 6.941 -49.992 1.00 53.88 80 GLU A CA 1
ATOM 606 C C . GLU A 1 80 ? 48.751 6.803 -49.307 1.00 53.88 80 GLU A C 1
ATOM 608 O O . GLU A 1 80 ? 47.822 7.535 -49.645 1.00 53.88 80 GLU A O 1
ATOM 613 N N . ARG A 1 81 ? 48.608 5.934 -48.292 1.00 53.09 81 ARG A N 1
ATOM 614 C CA . ARG A 1 81 ? 47.350 5.762 -47.529 1.00 53.09 81 ARG A CA 1
ATOM 615 C C . ARG A 1 81 ? 47.170 6.745 -46.367 1.00 53.09 81 ARG A C 1
ATOM 617 O O . ARG A 1 81 ? 46.108 6.764 -45.749 1.00 53.09 81 ARG A O 1
ATOM 624 N N . ASN A 1 82 ? 48.157 7.594 -46.076 1.00 62.41 82 ASN A N 1
ATOM 625 C CA . ASN A 1 82 ? 48.150 8.425 -44.866 1.00 62.41 82 ASN A CA 1
ATOM 626 C C . ASN A 1 82 ? 47.000 9.445 -44.792 1.00 62.41 82 ASN A C 1
ATOM 628 O O . ASN A 1 82 ? 46.539 9.746 -43.693 1.00 62.41 82 ASN A O 1
ATOM 632 N N . THR A 1 83 ? 46.512 9.987 -45.911 1.00 67.00 83 THR A N 1
ATOM 633 C CA . THR A 1 83 ? 45.454 11.019 -45.879 1.00 67.00 83 THR A CA 1
ATOM 634 C C . THR A 1 83 ? 44.058 10.426 -45.708 1.00 67.00 83 THR A C 1
ATOM 636 O O . THR A 1 83 ? 43.324 10.888 -44.839 1.00 67.00 83 THR A O 1
ATOM 639 N N . GLU A 1 84 ? 43.716 9.377 -46.458 1.00 69.19 84 GLU A N 1
ATOM 640 C CA . GLU A 1 84 ? 42.418 8.695 -46.348 1.00 69.19 84 GLU A CA 1
ATOM 641 C C . GLU A 1 84 ? 42.241 8.054 -44.967 1.00 69.19 84 GLU A C 1
ATOM 643 O O . GLU A 1 84 ? 41.238 8.287 -44.295 1.00 69.19 84 GLU A O 1
ATOM 648 N N . VAL A 1 85 ? 43.271 7.351 -44.472 1.00 67.19 85 VAL A N 1
ATOM 649 C CA . VAL A 1 85 ? 43.252 6.780 -43.115 1.00 67.19 85 VAL A CA 1
ATOM 650 C C . VAL A 1 85 ? 43.137 7.883 -42.059 1.00 67.19 85 VAL A C 1
ATOM 652 O O . VAL A 1 85 ? 42.440 7.704 -41.063 1.00 67.19 85 VAL A O 1
ATOM 655 N N . SER A 1 86 ? 43.745 9.057 -42.278 1.00 72.94 86 SER A N 1
ATOM 656 C CA . SER A 1 86 ? 43.579 10.203 -41.371 1.00 72.94 86 SER A CA 1
ATOM 657 C C . SER A 1 86 ? 42.149 10.754 -41.367 1.00 72.94 86 SER A C 1
ATOM 659 O O . SER A 1 86 ? 41.655 11.124 -40.302 1.00 72.94 86 SER A O 1
ATOM 661 N N . PHE A 1 87 ? 41.464 10.813 -42.515 1.00 78.25 87 PHE A N 1
ATOM 662 C CA . PHE A 1 87 ? 40.066 11.256 -42.576 1.00 78.25 87 PHE A CA 1
ATOM 663 C C . PHE A 1 87 ? 39.120 10.261 -41.901 1.00 78.25 87 PHE A C 1
ATOM 665 O O . PHE A 1 87 ? 38.291 10.682 -41.090 1.00 78.25 87 PHE A O 1
ATOM 672 N N . GLU A 1 88 ? 39.291 8.963 -42.148 1.00 78.00 88 GLU A N 1
ATOM 673 C CA . GLU A 1 88 ? 38.519 7.909 -41.478 1.00 78.00 88 GLU A CA 1
ATOM 674 C C . GLU A 1 88 ? 38.767 7.899 -39.961 1.00 78.00 88 GLU A C 1
ATOM 676 O O . GLU A 1 88 ? 37.827 7.809 -39.163 1.00 78.00 88 GLU A O 1
ATOM 681 N N . LEU A 1 89 ? 40.017 8.114 -39.533 1.00 76.69 89 LEU A N 1
ATOM 682 C CA . LEU A 1 89 ? 40.384 8.244 -38.123 1.00 76.69 89 LEU A CA 1
ATOM 683 C C . LEU A 1 89 ? 39.714 9.459 -37.461 1.00 76.69 89 LEU A C 1
ATOM 685 O O . LEU A 1 89 ? 39.200 9.356 -36.342 1.00 76.69 89 LEU A O 1
ATOM 689 N N . LEU A 1 90 ? 39.697 10.611 -38.140 1.00 78.81 90 LEU A N 1
ATOM 690 C CA . LEU A 1 90 ? 39.036 11.827 -37.654 1.00 78.81 90 LEU A CA 1
ATOM 691 C C . LEU A 1 90 ? 37.512 11.665 -37.599 1.00 78.81 90 LEU A C 1
ATOM 693 O O . LEU A 1 90 ? 36.896 12.082 -36.616 1.00 78.81 90 LEU A O 1
ATOM 697 N N . SER A 1 91 ? 36.913 11.039 -38.615 1.00 79.75 91 SER A N 1
ATOM 698 C CA . SER A 1 91 ? 35.480 10.725 -38.674 1.00 79.75 91 SER A CA 1
ATOM 699 C C . SER A 1 91 ? 35.068 9.808 -37.518 1.00 79.75 91 SER A C 1
ATOM 701 O O . SER A 1 91 ? 34.171 10.140 -36.741 1.00 79.75 91 SER A O 1
ATOM 703 N N . THR A 1 92 ? 35.809 8.718 -37.309 1.00 79.06 92 THR A N 1
ATOM 704 C CA . THR A 1 92 ? 35.578 7.767 -36.212 1.00 79.06 92 THR A CA 1
ATOM 705 C C . THR A 1 92 ? 35.770 8.425 -34.845 1.00 79.06 92 THR A C 1
ATOM 707 O O . THR A 1 92 ? 34.946 8.263 -33.947 1.00 79.06 92 THR A O 1
ATOM 710 N N . THR A 1 93 ? 36.817 9.242 -34.678 1.00 77.56 93 THR A N 1
ATOM 711 C CA . THR A 1 93 ? 37.053 9.986 -33.428 1.00 77.56 93 THR A CA 1
ATOM 712 C C . THR A 1 93 ? 35.908 10.950 -33.124 1.00 77.56 93 THR A C 1
ATOM 714 O O . THR A 1 93 ? 35.475 11.051 -31.975 1.00 77.56 93 THR A O 1
ATOM 717 N N . ARG A 1 94 ? 35.381 11.637 -34.143 1.00 80.19 94 ARG A N 1
ATOM 718 C CA . ARG A 1 94 ? 34.217 12.513 -34.001 1.00 80.19 94 ARG A CA 1
ATOM 719 C C . ARG A 1 94 ? 32.972 11.728 -33.588 1.00 80.19 94 ARG A C 1
ATOM 721 O O . ARG A 1 94 ? 32.336 12.118 -32.612 1.00 80.19 94 ARG A O 1
ATOM 728 N N . ASN A 1 95 ? 32.661 10.624 -34.269 1.00 81.56 95 ASN A N 1
ATOM 729 C CA . ASN A 1 95 ? 31.518 9.767 -33.930 1.00 81.56 95 ASN A CA 1
ATOM 730 C C . ASN A 1 95 ? 31.612 9.264 -32.482 1.00 81.56 95 ASN A C 1
ATOM 732 O O . ASN A 1 95 ? 30.638 9.346 -31.733 1.00 81.56 95 ASN A O 1
ATOM 736 N N . LYS A 1 96 ? 32.815 8.873 -32.046 1.00 78.88 96 LYS A N 1
ATOM 737 C CA . LYS A 1 96 ? 33.096 8.455 -30.671 1.00 78.88 96 LYS A CA 1
ATOM 738 C C . LYS A 1 96 ? 32.877 9.577 -29.652 1.00 78.88 96 LYS A C 1
ATOM 740 O O . LYS A 1 96 ? 32.272 9.340 -28.607 1.00 78.88 96 LYS A O 1
ATOM 745 N N . ILE A 1 97 ? 33.331 10.803 -29.935 1.00 79.94 97 ILE A N 1
ATOM 746 C CA . ILE A 1 97 ? 33.062 11.973 -29.077 1.00 79.94 97 ILE A CA 1
ATOM 747 C C . ILE A 1 97 ? 31.549 12.218 -28.975 1.00 79.94 97 ILE A C 1
ATOM 749 O O . ILE A 1 97 ? 31.027 12.348 -27.866 1.00 79.94 97 ILE A O 1
ATOM 753 N N . GLU A 1 98 ? 30.830 12.202 -30.100 1.00 82.69 98 GLU A N 1
ATOM 754 C CA . GLU A 1 98 ? 29.375 12.390 -30.131 1.00 82.69 98 GLU A CA 1
ATOM 755 C C . GLU A 1 98 ? 28.630 11.276 -29.362 1.00 82.69 98 GLU A C 1
ATOM 757 O O . GLU A 1 98 ? 27.665 11.549 -28.640 1.00 82.69 98 GLU A O 1
ATOM 762 N N . ALA A 1 99 ? 29.084 10.022 -29.458 1.00 78.62 99 ALA A N 1
ATOM 763 C CA . ALA A 1 99 ? 28.538 8.894 -28.704 1.00 78.62 99 ALA A CA 1
ATOM 764 C C . ALA A 1 99 ? 28.772 9.040 -27.188 1.00 78.62 99 ALA A C 1
ATOM 766 O O . ALA A 1 99 ? 27.845 8.829 -26.399 1.00 78.62 99 ALA A O 1
ATOM 767 N N . TYR A 1 100 ? 29.968 9.469 -26.763 1.00 75.62 100 TYR A N 1
ATOM 768 C CA . TYR A 1 100 ? 30.260 9.736 -25.350 1.00 75.62 100 TYR A CA 1
ATOM 769 C C . TYR A 1 100 ? 29.419 10.880 -24.777 1.00 75.62 100 TYR A C 1
ATOM 771 O O . TYR A 1 100 ? 28.942 10.782 -23.642 1.00 75.62 100 TYR A O 1
ATOM 779 N N . GLU A 1 101 ? 29.198 11.950 -25.540 1.00 83.56 101 GLU A N 1
ATOM 780 C CA . GLU A 1 101 ? 28.331 13.052 -25.118 1.00 83.56 101 GLU A CA 1
ATOM 781 C C . GLU A 1 101 ? 26.875 12.600 -24.956 1.00 83.56 101 GLU A C 1
ATOM 783 O O . GLU A 1 101 ? 26.243 12.904 -23.939 1.00 83.56 101 GLU A O 1
ATOM 788 N N . LYS A 1 102 ? 26.355 11.807 -25.905 1.00 84.62 102 LYS A N 1
ATOM 789 C CA . LYS A 1 102 ? 25.019 11.198 -25.797 1.00 84.62 102 LYS A CA 1
ATOM 790 C C . LYS A 1 102 ? 24.910 10.307 -24.562 1.00 84.62 102 LYS A C 1
ATOM 792 O O . LYS A 1 102 ? 23.960 10.457 -23.798 1.00 84.62 102 LYS A O 1
ATOM 797 N N . LEU A 1 103 ? 25.895 9.441 -24.314 1.00 80.06 103 LEU A N 1
ATOM 798 C CA . LEU A 1 103 ? 25.918 8.559 -23.144 1.00 80.06 103 LEU A CA 1
ATOM 799 C C . LEU A 1 103 ? 25.903 9.351 -21.827 1.00 80.06 103 LEU A C 1
ATOM 801 O O . LEU A 1 103 ? 25.134 9.031 -20.917 1.00 80.06 103 LEU A O 1
ATOM 805 N N . LYS A 1 104 ? 26.722 10.405 -21.727 1.00 83.00 104 LYS A N 1
ATOM 806 C CA . LYS A 1 104 ? 26.773 11.288 -20.553 1.00 83.00 104 LYS A CA 1
ATOM 807 C C . LYS A 1 104 ? 25.425 11.968 -20.299 1.00 83.00 104 LYS A C 1
ATOM 809 O O . LYS A 1 104 ? 24.944 11.962 -19.166 1.00 83.00 104 LYS A O 1
ATOM 814 N N . ASN A 1 105 ? 24.796 12.504 -21.345 1.00 84.56 105 ASN A N 1
ATOM 815 C CA . ASN A 1 105 ? 23.487 13.151 -21.245 1.00 84.56 105 ASN A CA 1
ATOM 816 C C . ASN A 1 105 ? 22.385 12.158 -20.843 1.00 84.56 105 ASN A C 1
ATOM 818 O O . ASN A 1 105 ? 21.585 12.458 -19.958 1.00 84.56 105 ASN A O 1
ATOM 822 N N . THR A 1 106 ? 22.371 10.959 -21.432 1.00 81.00 106 THR A N 1
ATOM 823 C CA . THR A 1 106 ? 21.416 9.897 -21.078 1.00 81.00 106 THR A CA 1
ATOM 824 C C . THR A 1 106 ? 21.583 9.459 -19.624 1.00 81.00 106 THR A C 1
ATOM 826 O O . THR A 1 106 ? 20.591 9.326 -18.912 1.00 81.00 106 THR A O 1
ATOM 829 N N . THR A 1 107 ? 22.824 9.304 -19.153 1.00 82.38 107 THR A N 1
ATOM 830 C CA . THR A 1 107 ? 23.118 8.925 -17.759 1.00 82.38 107 THR A CA 1
ATOM 831 C C . THR A 1 107 ? 22.565 9.968 -16.784 1.00 82.38 107 THR A C 1
ATOM 833 O O . THR A 1 107 ? 21.828 9.617 -15.865 1.00 82.38 107 THR A O 1
ATOM 836 N N . ALA A 1 108 ? 22.810 11.257 -17.045 1.00 84.69 108 ALA A N 1
ATOM 837 C CA . ALA A 1 108 ? 22.282 12.349 -16.228 1.00 84.69 108 ALA A CA 1
ATOM 838 C C . ALA A 1 108 ? 20.739 12.391 -16.209 1.00 84.69 108 ALA A C 1
ATOM 840 O O . ALA A 1 108 ? 20.131 12.612 -15.161 1.00 84.69 108 ALA A O 1
ATOM 841 N N . LEU A 1 109 ? 20.078 12.149 -17.350 1.00 84.38 109 LEU A N 1
ATOM 842 C CA . LEU A 1 109 ? 18.612 12.091 -17.418 1.00 84.38 109 LEU A CA 1
ATOM 843 C C . LEU A 1 109 ? 18.038 10.915 -16.613 1.00 84.38 109 LEU A C 1
ATOM 845 O O . LEU A 1 109 ? 17.027 11.084 -15.925 1.00 84.38 109 LEU A O 1
ATOM 849 N N . VAL A 1 110 ? 18.683 9.745 -16.673 1.00 83.19 110 VAL A N 1
ATOM 850 C CA . VAL A 1 110 ? 18.281 8.553 -15.910 1.00 83.19 110 VAL A CA 1
ATOM 851 C C . VAL A 1 110 ? 18.432 8.789 -14.408 1.00 83.19 110 VAL A C 1
ATOM 853 O O . VAL A 1 110 ? 17.506 8.484 -13.659 1.00 83.19 110 VAL A O 1
ATOM 856 N N . GLU A 1 111 ? 19.537 9.389 -13.961 1.00 84.31 111 GLU A N 1
ATOM 857 C CA . GLU A 1 111 ? 19.762 9.721 -12.547 1.00 84.31 111 GLU A CA 1
ATOM 858 C C . GLU A 1 111 ? 18.685 10.671 -11.999 1.00 84.31 111 GLU A C 1
ATOM 860 O O . GLU A 1 111 ? 18.117 10.430 -10.930 1.00 84.31 111 GLU A O 1
ATOM 865 N N . VAL A 1 112 ? 18.331 11.716 -12.757 1.00 86.25 112 VAL A N 1
ATOM 866 C CA . VAL A 1 112 ? 17.260 12.652 -12.373 1.00 86.25 112 VAL A CA 1
ATOM 867 C C . VAL A 1 112 ? 15.899 11.952 -12.309 1.00 86.25 112 VAL A C 1
ATOM 869 O O . VAL A 1 112 ? 15.123 12.198 -11.381 1.00 86.25 112 VAL A O 1
ATOM 872 N N . ALA A 1 113 ? 15.586 11.089 -13.279 1.00 81.25 113 ALA A N 1
ATOM 873 C CA . ALA A 1 113 ? 14.329 10.343 -13.299 1.00 81.25 113 ALA A CA 1
ATOM 874 C C . ALA A 1 113 ? 14.227 9.363 -12.119 1.00 81.25 113 ALA A C 1
ATOM 876 O O . ALA A 1 113 ? 13.182 9.298 -11.467 1.00 81.25 113 ALA A O 1
ATOM 877 N N . LEU A 1 114 ? 15.317 8.656 -11.805 1.00 82.31 114 LEU A N 1
ATOM 878 C CA . LEU A 1 114 ? 15.392 7.727 -10.681 1.00 82.31 114 LEU A CA 1
ATOM 879 C C . LEU A 1 114 ? 15.201 8.451 -9.345 1.00 82.31 114 LEU A C 1
ATOM 881 O O . LEU A 1 114 ? 14.375 8.030 -8.537 1.00 82.31 114 LEU A O 1
ATOM 885 N N . CYS A 1 115 ? 15.881 9.584 -9.152 1.00 84.06 115 CYS A N 1
ATOM 886 C CA . CYS A 1 115 ? 15.747 10.401 -7.948 1.00 84.06 115 CYS A CA 1
ATOM 887 C C . CYS A 1 115 ? 14.285 10.834 -7.716 1.00 84.06 115 CYS A C 1
ATOM 889 O O . CYS A 1 115 ? 13.720 10.602 -6.644 1.00 84.06 115 CYS A O 1
ATOM 891 N N . LYS A 1 116 ? 13.609 11.350 -8.755 1.00 83.94 116 LYS A N 1
ATOM 892 C CA . LYS A 1 116 ? 12.180 11.721 -8.684 1.00 83.94 116 LYS A CA 1
ATOM 893 C C . LYS A 1 116 ? 11.270 10.527 -8.385 1.00 83.94 116 LYS A C 1
ATOM 895 O O . LYS A 1 116 ? 10.291 10.653 -7.642 1.00 83.94 116 LYS A O 1
ATOM 900 N N . ALA A 1 117 ? 11.570 9.366 -8.963 1.00 81.19 117 ALA A N 1
ATOM 901 C CA . ALA A 1 117 ? 10.817 8.143 -8.723 1.00 81.19 117 ALA A CA 1
ATOM 902 C C . ALA A 1 117 ? 10.939 7.696 -7.256 1.00 81.19 117 ALA A C 1
ATOM 904 O O . ALA A 1 117 ? 9.932 7.403 -6.610 1.00 81.19 117 ALA A O 1
ATOM 905 N N . GLU A 1 118 ? 12.150 7.720 -6.694 1.00 82.06 118 GLU A N 1
ATOM 906 C CA . GLU A 1 118 ? 12.394 7.382 -5.289 1.00 82.06 118 GLU A CA 1
ATOM 907 C C . GLU A 1 118 ? 11.690 8.337 -4.323 1.00 82.06 118 GLU A C 1
ATOM 909 O O . GLU A 1 118 ? 11.093 7.896 -3.336 1.00 82.06 118 GLU A O 1
ATOM 914 N N . GLU A 1 119 ? 11.725 9.643 -4.593 1.00 84.75 119 GLU A N 1
ATOM 915 C CA . GLU A 1 119 ? 10.992 10.641 -3.808 1.00 84.75 119 GLU A CA 1
ATOM 916 C C . GLU A 1 119 ? 9.483 10.376 -3.824 1.00 84.75 119 GLU A C 1
ATOM 918 O O . GLU A 1 119 ? 8.829 10.433 -2.775 1.00 84.75 119 GLU A O 1
ATOM 923 N N . THR A 1 120 ? 8.942 10.016 -4.991 1.00 80.00 120 THR A N 1
ATOM 924 C CA . THR A 1 120 ? 7.525 9.676 -5.164 1.00 80.00 120 THR A CA 1
ATOM 925 C C . THR A 1 120 ? 7.162 8.428 -4.361 1.00 80.00 120 THR A C 1
ATOM 927 O O . THR A 1 120 ? 6.207 8.457 -3.583 1.00 80.00 120 THR A O 1
ATOM 930 N N . VAL A 1 121 ? 7.960 7.358 -4.450 1.00 81.50 121 VAL A N 1
ATOM 931 C CA . VAL A 1 121 ? 7.758 6.131 -3.657 1.00 81.50 121 VAL A CA 1
ATOM 932 C C . VAL A 1 121 ? 7.808 6.434 -2.154 1.00 81.50 121 VAL A C 1
ATOM 934 O O . VAL A 1 121 ? 6.934 5.991 -1.402 1.00 81.50 121 VAL A O 1
ATOM 937 N N . LYS A 1 122 ? 8.767 7.252 -1.697 1.00 83.69 122 LYS A N 1
ATOM 938 C CA . LYS A 1 122 ? 8.862 7.689 -0.291 1.00 83.69 122 LYS A CA 1
ATOM 939 C C . LYS A 1 122 ? 7.642 8.505 0.147 1.00 83.69 122 LYS A C 1
ATOM 941 O O . LYS A 1 122 ? 7.187 8.364 1.285 1.00 83.69 122 LYS A O 1
ATOM 946 N N . LEU A 1 123 ? 7.110 9.380 -0.707 1.00 82.69 123 LEU A N 1
ATOM 947 C CA . LEU A 1 123 ? 5.911 10.170 -0.411 1.00 82.69 123 LEU A CA 1
ATOM 948 C C . LEU A 1 123 ? 4.665 9.282 -0.301 1.00 82.69 123 LEU A C 1
ATOM 950 O O . LEU A 1 123 ? 3.956 9.360 0.702 1.00 82.69 123 LEU A O 1
ATOM 954 N N . VAL A 1 124 ? 4.437 8.392 -1.270 1.00 78.56 124 VAL A N 1
ATOM 955 C CA . VAL A 1 124 ? 3.299 7.459 -1.243 1.00 78.56 124 VAL A CA 1
ATOM 956 C C . VAL A 1 124 ? 3.397 6.521 -0.035 1.00 78.56 124 VAL A C 1
ATOM 958 O O . VAL A 1 124 ? 2.402 6.293 0.651 1.00 78.56 124 VAL A O 1
ATOM 961 N N . GLY A 1 125 ? 4.603 6.059 0.316 1.00 80.69 125 GLY A N 1
ATOM 962 C CA . GLY A 1 125 ? 4.843 5.284 1.535 1.00 80.69 125 GLY A CA 1
ATOM 963 C C . GLY A 1 125 ? 4.478 6.038 2.822 1.00 80.69 125 GLY A C 1
ATOM 964 O O . GLY A 1 125 ? 3.865 5.460 3.723 1.00 80.69 125 GLY A O 1
ATOM 965 N N . ARG A 1 126 ? 4.788 7.340 2.907 1.00 83.25 126 ARG A N 1
ATOM 966 C CA . ARG A 1 126 ? 4.377 8.198 4.035 1.00 83.25 126 ARG A CA 1
ATOM 967 C C . ARG A 1 126 ? 2.858 8.345 4.117 1.00 83.25 126 ARG A C 1
ATOM 969 O O . ARG A 1 126 ? 2.304 8.171 5.200 1.00 83.25 126 ARG A O 1
ATOM 976 N N . ILE A 1 127 ? 2.195 8.599 2.988 1.00 77.62 127 ILE A N 1
ATOM 977 C CA . ILE A 1 127 ? 0.731 8.710 2.910 1.00 77.62 127 ILE A CA 1
ATOM 978 C C . ILE A 1 127 ? 0.068 7.395 3.341 1.00 77.62 127 ILE A C 1
ATOM 980 O O . ILE A 1 127 ? -0.833 7.399 4.178 1.00 77.62 127 ILE A O 1
ATOM 984 N N . ARG A 1 128 ? 0.564 6.256 2.847 1.00 80.31 128 ARG A N 1
ATOM 985 C CA . ARG A 1 128 ? 0.102 4.923 3.256 1.00 80.31 128 ARG A CA 1
ATOM 986 C C . ARG A 1 128 ? 0.217 4.728 4.766 1.00 80.31 128 ARG A C 1
ATOM 988 O O . ARG A 1 128 ? -0.734 4.287 5.400 1.00 80.31 128 ARG A O 1
ATOM 995 N N . ASN A 1 129 ? 1.371 5.058 5.346 1.00 79.00 129 ASN A N 1
ATOM 996 C CA . ASN A 1 129 ? 1.595 4.903 6.783 1.00 79.00 129 ASN A CA 1
ATOM 997 C C . ASN A 1 129 ? 0.695 5.832 7.614 1.00 79.00 129 ASN A C 1
ATOM 999 O O . ASN A 1 129 ? 0.276 5.441 8.699 1.00 79.00 129 ASN A O 1
ATOM 1003 N N . TYR A 1 130 ? 0.383 7.032 7.117 1.00 79.69 130 TYR A N 1
ATOM 1004 C CA . TYR A 1 130 ? -0.589 7.928 7.744 1.00 79.69 130 TYR A CA 1
ATOM 1005 C C . TYR A 1 130 ? -1.985 7.290 7.775 1.00 79.69 130 TYR A C 1
ATOM 1007 O O . TYR A 1 130 ? -2.532 7.081 8.853 1.00 79.69 130 TYR A O 1
ATOM 1015 N N . TYR A 1 131 ? -2.517 6.868 6.625 1.00 70.75 131 TYR A N 1
ATOM 1016 C CA . TYR A 1 131 ? -3.842 6.241 6.564 1.00 70.75 131 TYR A CA 1
ATOM 1017 C C . TYR A 1 131 ? -3.919 4.909 7.317 1.00 70.75 131 TYR A C 1
ATOM 1019 O O . TYR A 1 131 ? -4.942 4.613 7.924 1.00 70.75 131 TYR A O 1
ATOM 1027 N N . ALA A 1 132 ? -2.842 4.121 7.344 1.00 76.50 132 ALA A N 1
ATOM 1028 C CA . ALA A 1 132 ? -2.781 2.905 8.151 1.00 76.50 132 ALA A CA 1
ATOM 1029 C C . ALA A 1 132 ? -2.865 3.203 9.659 1.00 76.50 132 ALA A C 1
ATOM 1031 O O . ALA A 1 132 ? -3.519 2.461 10.391 1.00 76.50 132 ALA A O 1
ATOM 1032 N N . LYS A 1 133 ? -2.240 4.294 10.127 1.00 77.06 133 LYS A N 1
ATOM 1033 C CA . LYS A 1 133 ? -2.366 4.754 11.519 1.00 77.06 133 LYS A CA 1
ATOM 1034 C C . LYS A 1 133 ? -3.779 5.241 11.819 1.00 77.06 133 LYS A C 1
ATOM 1036 O O . LYS A 1 133 ? -4.340 4.805 12.815 1.00 77.06 133 LYS A O 1
ATOM 1041 N N . GLU A 1 134 ? -4.360 6.073 10.955 1.00 74.06 134 GLU A N 1
ATOM 1042 C CA . GLU A 1 134 ? -5.746 6.545 11.103 1.00 74.06 134 GLU A CA 1
ATOM 1043 C C . GLU A 1 134 ? -6.733 5.373 11.154 1.00 74.06 134 GLU A C 1
ATOM 1045 O O . GLU A 1 134 ? -7.569 5.296 12.054 1.00 74.06 134 GLU A O 1
ATOM 1050 N N . LEU A 1 135 ? -6.580 4.395 10.253 1.00 72.06 135 LEU A N 1
ATOM 1051 C CA . LEU A 1 135 ? -7.373 3.167 10.267 1.00 72.06 135 LEU A CA 1
ATOM 1052 C C . LEU A 1 135 ? -7.179 2.391 11.571 1.00 72.06 135 LEU A C 1
ATOM 1054 O O . LEU A 1 135 ? -8.156 1.957 12.173 1.00 72.06 135 LEU A O 1
ATOM 1058 N N . GLY A 1 136 ? -5.934 2.248 12.031 1.00 70.75 136 GLY A N 1
ATOM 1059 C CA . GLY A 1 136 ? -5.613 1.608 13.304 1.00 70.75 136 GLY A CA 1
ATOM 1060 C C . GLY A 1 136 ? -6.269 2.305 14.499 1.00 70.75 136 GLY A C 1
ATOM 1061 O O . GLY A 1 136 ? -6.816 1.628 15.367 1.00 70.75 136 GLY A O 1
ATOM 1062 N N . CYS A 1 137 ? -6.278 3.639 14.521 1.00 70.31 137 CYS A N 1
ATOM 1063 C CA . CYS A 1 137 ? -6.946 4.442 15.543 1.00 70.31 137 CYS A CA 1
ATOM 1064 C C . CYS A 1 137 ? -8.469 4.275 15.501 1.00 70.31 137 CYS A C 1
ATOM 1066 O O . CYS A 1 137 ? -9.073 4.056 16.547 1.00 70.31 137 CYS A O 1
ATOM 1068 N N . LEU A 1 138 ? -9.093 4.330 14.319 1.00 66.75 138 LEU A N 1
ATOM 1069 C CA . LEU A 1 138 ? -10.537 4.110 14.156 1.00 66.75 138 LEU A CA 1
ATOM 1070 C C . LEU A 1 138 ? -10.942 2.713 14.630 1.00 66.75 138 LEU A C 1
ATOM 1072 O O . LEU A 1 138 ? -11.883 2.559 15.405 1.00 66.75 138 LEU A O 1
ATOM 1076 N N . VAL A 1 139 ? -10.182 1.702 14.215 1.00 71.19 139 VAL A N 1
ATOM 1077 C CA . VAL A 1 139 ? -10.368 0.305 14.612 1.00 71.19 139 VAL A CA 1
ATOM 1078 C C . VAL A 1 139 ? -10.227 0.168 16.136 1.00 71.19 139 VAL A C 1
ATOM 1080 O O . VAL A 1 139 ? -11.142 -0.340 16.786 1.00 71.19 139 VAL A O 1
ATOM 1083 N N . ALA A 1 140 ? -9.180 0.744 16.737 1.00 70.69 140 ALA A N 1
ATOM 1084 C CA . ALA A 1 140 ? -8.988 0.753 18.188 1.00 70.69 140 ALA A CA 1
ATOM 1085 C C . ALA A 1 140 ? -10.099 1.504 18.950 1.00 70.69 140 ALA A C 1
ATOM 1087 O O . ALA A 1 140 ? -10.532 1.041 20.008 1.00 70.69 140 ALA A O 1
ATOM 1088 N N . MET A 1 141 ? -10.599 2.630 18.426 1.00 69.38 141 MET A N 1
ATOM 1089 C CA . MET A 1 141 ? -11.721 3.371 19.020 1.00 69.38 141 MET A CA 1
ATOM 1090 C C . MET A 1 141 ? -12.997 2.529 19.065 1.00 69.38 141 MET A C 1
ATOM 1092 O O . MET A 1 141 ? -13.677 2.524 20.094 1.00 69.38 141 MET A O 1
ATOM 1096 N N . LEU A 1 142 ? -13.266 1.760 18.004 1.00 72.88 142 LEU A N 1
ATOM 1097 C CA . LEU A 1 142 ? -14.381 0.811 17.930 1.00 72.88 142 LEU A CA 1
ATOM 1098 C C . LEU A 1 142 ? -14.224 -0.405 18.850 1.00 72.88 142 LEU A C 1
ATOM 1100 O O . LEU A 1 142 ? -15.131 -1.236 18.937 1.00 72.88 142 LEU A O 1
ATOM 1104 N N . GLY A 1 143 ? -13.076 -0.546 19.515 1.00 81.06 143 GLY A N 1
ATOM 1105 C CA . GLY A 1 143 ? -12.743 -1.754 20.248 1.00 81.06 143 GLY A CA 1
ATOM 1106 C C . GLY A 1 143 ? -12.694 -2.962 19.318 1.00 81.06 143 GLY A C 1
ATOM 1107 O O . GLY A 1 143 ? -13.206 -4.026 19.645 1.00 81.06 143 GLY A O 1
ATOM 1108 N N . LEU A 1 144 ? -12.144 -2.792 18.120 1.00 84.00 144 LEU A N 1
ATOM 1109 C CA . LEU A 1 144 ? -11.755 -3.884 17.245 1.00 84.00 144 LEU A CA 1
ATOM 1110 C C . LEU A 1 144 ? -10.244 -3.775 17.044 1.00 84.00 144 LEU A C 1
ATOM 1112 O O . LEU A 1 144 ? -9.689 -2.689 16.989 1.00 84.00 144 LEU A O 1
ATOM 1116 N N . HIS A 1 145 ? -9.542 -4.887 16.952 1.00 82.50 145 HIS A N 1
ATOM 1117 C CA . HIS A 1 145 ? -8.143 -4.921 16.566 1.00 82.50 145 HIS A CA 1
ATOM 1118 C C . HIS A 1 145 ? -7.944 -6.109 15.643 1.00 82.50 145 HIS A C 1
ATOM 1120 O O . HIS A 1 145 ? -8.384 -7.216 15.945 1.00 82.50 145 HIS A O 1
ATOM 1126 N N . VAL A 1 146 ? -7.301 -5.865 14.506 1.00 77.88 146 VAL A N 1
ATOM 1127 C CA . VAL A 1 146 ? -7.036 -6.883 13.494 1.00 77.88 146 VAL A CA 1
ATOM 1128 C C . VAL A 1 146 ? -5.530 -7.029 13.368 1.00 77.88 146 VAL A C 1
ATOM 1130 O O . VAL A 1 146 ? -4.846 -6.083 12.985 1.00 77.88 146 VAL A O 1
ATOM 1133 N N . ALA A 1 147 ? -5.022 -8.214 13.680 1.00 78.12 147 ALA A N 1
ATOM 1134 C CA . ALA A 1 147 ? -3.633 -8.579 13.462 1.00 78.12 147 ALA A CA 1
ATOM 1135 C C . ALA A 1 147 ? -3.566 -9.703 12.428 1.00 78.12 147 ALA A C 1
ATOM 1137 O O . ALA A 1 147 ? -4.284 -10.698 12.531 1.00 78.12 147 ALA A O 1
ATOM 1138 N N . ILE A 1 148 ? -2.695 -9.545 11.434 1.00 74.62 148 ILE A N 1
ATOM 1139 C CA . ILE A 1 148 ? -2.401 -10.581 10.445 1.00 74.62 148 ILE A CA 1
ATOM 1140 C C . ILE A 1 148 ? -1.008 -11.106 10.763 1.00 74.62 148 ILE A C 1
ATOM 1142 O O . ILE A 1 148 ? -0.052 -10.334 10.802 1.00 74.62 148 ILE A O 1
ATOM 1146 N N . GLY A 1 149 ? -0.896 -12.406 11.012 1.00 71.19 149 GLY A N 1
ATOM 1147 C CA . GLY A 1 149 ? 0.375 -13.023 11.366 1.00 71.19 149 GLY A CA 1
ATOM 1148 C C . GLY A 1 149 ? 0.429 -14.501 10.990 1.00 71.19 149 GLY A C 1
ATOM 1149 O O . GLY A 1 149 ? -0.616 -15.126 10.785 1.00 71.19 149 GLY A O 1
ATOM 1150 N N . PRO A 1 150 ? 1.637 -15.070 10.875 1.00 62.62 150 PRO A N 1
ATOM 1151 C CA . PRO A 1 150 ? 1.801 -16.508 10.759 1.00 62.62 150 PRO A CA 1
ATOM 1152 C C . PRO A 1 150 ? 1.479 -17.176 12.104 1.00 62.62 150 PRO A C 1
ATOM 1154 O O . PRO A 1 150 ? 1.898 -16.701 13.157 1.00 62.62 150 PRO A O 1
ATOM 1157 N N . VAL A 1 151 ? 0.767 -18.300 12.061 1.00 51.75 151 VAL A N 1
ATOM 1158 C CA . VAL A 1 151 ? 0.832 -19.318 13.116 1.00 51.75 151 VAL A CA 1
ATOM 1159 C C . VAL A 1 151 ? 1.533 -20.509 12.474 1.00 51.75 151 VAL A C 1
ATOM 1161 O O . VAL A 1 151 ? 1.022 -21.069 11.505 1.00 51.75 151 VAL A O 1
ATOM 1164 N N . ASP A 1 152 ? 2.748 -20.795 12.932 1.00 50.56 152 ASP A N 1
ATOM 1165 C CA . ASP A 1 152 ? 3.508 -22.025 12.684 1.00 50.56 152 ASP A CA 1
ATOM 1166 C C . ASP A 1 152 ? 3.488 -22.583 11.242 1.00 50.56 152 ASP A C 1
ATOM 1168 O O . ASP A 1 152 ? 3.226 -23.756 10.995 1.00 50.56 152 ASP A O 1
ATOM 1172 N N . SER A 1 153 ? 3.906 -21.740 10.291 1.00 49.41 153 SER A N 1
ATOM 1173 C CA . SER A 1 153 ? 4.507 -22.147 9.003 1.00 49.41 153 SER A CA 1
ATOM 1174 C C . SER A 1 153 ? 3.619 -22.454 7.782 1.00 49.41 153 SER A C 1
ATOM 1176 O O . SER A 1 153 ? 4.184 -22.881 6.779 1.00 49.41 153 SER A O 1
ATOM 1178 N N . ALA A 1 154 ? 2.300 -22.189 7.737 1.00 49.47 154 ALA A N 1
ATOM 1179 C CA . ALA A 1 154 ? 1.562 -22.419 6.467 1.00 49.47 154 ALA A CA 1
ATOM 1180 C C . ALA A 1 154 ? 0.282 -21.605 6.164 1.00 49.47 154 ALA A C 1
ATOM 1182 O O . ALA A 1 154 ? -0.444 -21.953 5.236 1.00 49.47 154 ALA A O 1
ATOM 1183 N N . GLY A 1 155 ? -0.044 -20.508 6.854 1.00 56.47 155 GLY A N 1
ATOM 1184 C CA . GLY A 1 155 ? -1.219 -19.730 6.432 1.00 56.47 155 GLY A CA 1
ATOM 1185 C C . GLY A 1 155 ? -1.361 -18.363 7.074 1.00 56.47 155 GLY A C 1
ATOM 1186 O O . GLY A 1 155 ? -1.054 -18.186 8.251 1.00 56.47 155 GLY A O 1
ATOM 1187 N N . GLY A 1 156 ? -1.860 -17.403 6.290 1.00 73.56 156 GLY A N 1
ATOM 1188 C CA . GLY A 1 156 ? -2.224 -16.076 6.777 1.00 73.56 156 GLY A CA 1
ATOM 1189 C C . GLY A 1 156 ? -3.360 -16.186 7.789 1.00 73.56 156 GLY A C 1
ATOM 1190 O O . GLY A 1 156 ? -4.522 -16.364 7.414 1.00 73.56 156 GLY A O 1
ATOM 1191 N N . CYS A 1 157 ? -3.022 -16.116 9.075 1.00 82.62 157 CYS A N 1
ATOM 1192 C CA . CYS A 1 157 ? -4.000 -16.119 10.150 1.00 82.62 157 CYS A CA 1
ATOM 1193 C C . CYS A 1 157 ? -4.421 -14.684 10.455 1.00 82.62 157 CYS A C 1
ATOM 1195 O O . CYS A 1 157 ? -3.597 -13.777 10.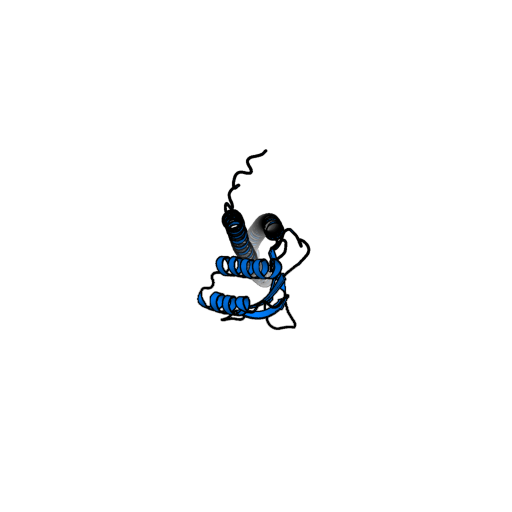568 1.00 82.62 157 CYS A O 1
ATOM 1197 N N . ILE A 1 158 ? -5.726 -14.498 10.601 1.00 86.81 158 ILE A N 1
ATOM 1198 C CA . ILE A 1 158 ? -6.370 -13.247 10.967 1.00 86.81 158 ILE A CA 1
ATOM 1199 C C . ILE A 1 158 ? -6.796 -13.389 12.422 1.00 86.81 158 ILE A C 1
ATOM 1201 O O . ILE A 1 158 ? -7.675 -14.182 12.757 1.00 86.81 158 ILE A O 1
ATOM 1205 N N . THR A 1 159 ? -6.158 -12.622 13.291 1.00 87.81 159 THR A N 1
ATOM 1206 C CA . THR A 1 159 ? -6.559 -12.465 14.684 1.00 87.81 159 THR A CA 1
ATOM 1207 C C . THR A 1 159 ? -7.440 -11.231 14.801 1.00 87.81 159 THR A C 1
ATOM 1209 O O . THR A 1 159 ? -6.997 -10.121 14.518 1.00 87.81 159 THR A O 1
ATOM 1212 N N . LEU A 1 160 ? -8.676 -11.429 15.241 1.00 90.00 160 LEU A N 1
ATOM 1213 C CA . LEU A 1 160 ? -9.639 -10.380 15.542 1.00 90.00 160 LEU A CA 1
ATOM 1214 C C . LEU A 1 160 ? -9.800 -10.298 17.055 1.00 90.00 160 LEU A C 1
ATOM 1216 O O . LEU A 1 160 ? -10.181 -11.277 17.689 1.00 90.00 160 LEU A O 1
ATOM 1220 N N . THR A 1 161 ? -9.533 -9.138 17.632 1.00 89.88 161 THR A N 1
ATOM 1221 C CA . THR A 1 161 ? -9.724 -8.879 19.058 1.00 89.88 161 THR A CA 1
ATOM 1222 C C . THR A 1 161 ? -10.772 -7.792 19.215 1.00 89.88 161 THR A C 1
ATOM 1224 O O . THR A 1 161 ? -10.601 -6.682 18.728 1.00 89.88 161 THR A O 1
ATOM 1227 N N . PHE A 1 162 ? -11.857 -8.112 19.900 1.00 90.69 162 PHE A N 1
ATOM 1228 C CA . PHE A 1 162 ? -12.952 -7.220 20.223 1.00 90.69 162 PHE A CA 1
ATOM 1229 C C . PHE A 1 162 ? -12.827 -6.789 21.683 1.00 90.69 162 PHE A C 1
ATOM 1231 O O . PHE A 1 162 ? -12.700 -7.620 22.575 1.00 90.69 162 PHE A O 1
ATOM 1238 N N . THR A 1 163 ? -12.868 -5.493 21.936 1.00 89.19 163 THR A N 1
ATOM 1239 C CA . THR A 1 163 ? -12.836 -4.868 23.258 1.00 89.19 163 THR A CA 1
ATOM 1240 C C . THR A 1 163 ? -13.991 -3.874 23.371 1.00 89.19 163 THR A C 1
ATOM 1242 O O . THR A 1 163 ? -14.738 -3.657 22.407 1.00 89.19 163 THR A O 1
ATOM 1245 N N . ARG A 1 164 ? -14.166 -3.272 24.558 1.00 84.69 164 ARG A N 1
ATOM 1246 C CA . ARG A 1 164 ? -15.239 -2.292 24.821 1.00 84.69 164 ARG A CA 1
ATOM 1247 C C . ARG A 1 164 ? -16.619 -2.843 24.444 1.00 84.69 164 ARG A C 1
ATOM 1249 O O . ARG A 1 164 ? -17.403 -2.188 23.761 1.00 84.69 164 ARG A O 1
ATOM 1256 N N . LEU A 1 165 ? -16.858 -4.104 24.789 1.00 86.38 165 LEU A N 1
ATOM 1257 C CA . LEU A 1 165 ? -18.076 -4.825 24.423 1.00 86.38 165 LEU A CA 1
ATOM 1258 C C . LEU A 1 165 ? -19.217 -4.533 25.402 1.00 86.38 165 LEU A C 1
ATOM 1260 O O . LEU A 1 165 ? -20.352 -4.360 24.965 1.00 86.38 165 LEU A O 1
ATOM 1264 N N . ASN A 1 166 ? -18.891 -4.421 26.690 1.00 83.75 166 ASN A N 1
ATOM 1265 C CA . ASN A 1 166 ? -19.795 -4.059 27.774 1.00 83.75 166 ASN A CA 1
ATOM 1266 C C . ASN A 1 166 ? -19.143 -2.922 28.594 1.00 83.75 166 ASN A C 1
ATOM 1268 O O . ASN A 1 166 ? -17.950 -2.996 28.904 1.00 83.75 166 ASN A O 1
ATOM 1272 N N . SER A 1 167 ? -19.903 -1.863 28.896 1.00 83.75 167 SER A N 1
ATOM 1273 C CA . SER A 1 167 ? -19.456 -0.702 29.683 1.00 83.75 167 SER A CA 1
ATOM 1274 C C . SER A 1 167 ? -19.092 -1.051 31.123 1.00 83.75 167 SER A C 1
ATOM 1276 O O . SER A 1 167 ? -18.227 -0.392 31.694 1.00 83.75 167 SER A O 1
ATOM 1278 N N . ASP A 1 168 ? -19.705 -2.094 31.681 1.00 86.31 168 ASP A N 1
ATOM 1279 C CA . ASP A 1 168 ? -19.493 -2.519 33.068 1.00 86.31 168 ASP A CA 1
ATOM 1280 C C . ASP A 1 168 ? -18.178 -3.296 33.230 1.00 86.31 168 ASP A C 1
ATOM 1282 O O . ASP A 1 168 ? -17.562 -3.296 34.295 1.00 86.31 168 ASP A O 1
ATOM 1286 N N . ILE A 1 169 ? -17.707 -3.926 32.147 1.00 84.06 169 ILE A N 1
ATOM 1287 C CA . ILE A 1 169 ? -16.463 -4.708 32.096 1.00 84.06 169 ILE A CA 1
ATOM 1288 C C . ILE A 1 169 ? -15.597 -4.306 30.884 1.00 84.06 169 ILE A C 1
ATOM 1290 O O . ILE A 1 169 ? -15.307 -5.124 30.004 1.00 84.06 169 ILE A O 1
ATOM 1294 N N . PRO A 1 170 ? -15.117 -3.048 30.823 1.00 79.12 170 PRO A N 1
ATOM 1295 C CA . PRO A 1 170 ? -14.486 -2.482 29.625 1.00 79.12 170 PRO A CA 1
ATOM 1296 C C . PRO A 1 170 ? -13.157 -3.154 29.240 1.00 79.12 170 PRO A C 1
ATOM 1298 O O . PRO A 1 170 ? -12.731 -3.066 28.087 1.00 79.12 170 PRO A O 1
ATOM 1301 N N . ASN A 1 171 ? -12.515 -3.835 30.194 1.00 83.75 171 ASN A N 1
ATOM 1302 C CA . ASN A 1 171 ? -11.200 -4.461 30.037 1.00 83.75 171 ASN A CA 1
ATOM 1303 C C . ASN A 1 171 ? -11.255 -5.892 29.478 1.00 83.75 171 ASN A C 1
ATOM 1305 O O . ASN A 1 171 ? -10.206 -6.494 29.252 1.00 83.75 171 ASN A O 1
ATOM 1309 N N . VAL A 1 172 ? -12.448 -6.455 29.260 1.00 88.69 172 VAL A N 1
ATOM 1310 C CA . VAL A 1 172 ? -12.575 -7.800 28.693 1.00 88.69 172 VAL A CA 1
ATOM 1311 C C . VAL A 1 172 ? -12.367 -7.747 27.182 1.00 88.69 172 VAL A C 1
ATOM 1313 O O . VAL A 1 172 ? -13.046 -7.013 26.460 1.00 88.69 172 VAL A O 1
ATOM 1316 N N . ALA A 1 173 ? -11.409 -8.545 26.712 1.00 90.00 173 ALA A N 1
ATOM 1317 C CA . ALA A 1 173 ? -11.119 -8.730 25.301 1.00 90.00 173 ALA A CA 1
ATOM 1318 C C . ALA A 1 173 ? -11.613 -10.104 24.839 1.00 90.00 173 ALA A C 1
ATOM 1320 O O . ALA A 1 173 ? -11.231 -11.131 25.399 1.00 90.00 173 ALA A O 1
ATOM 1321 N N . CYS A 1 174 ? -12.424 -10.120 23.787 1.00 93.00 174 CYS A N 1
ATOM 1322 C CA . CYS A 1 174 ? -12.847 -11.334 23.106 1.00 93.00 174 CYS A CA 1
ATOM 1323 C C . CYS A 1 174 ? -12.039 -11.505 21.821 1.00 93.00 174 CYS A C 1
ATOM 1325 O O . CYS A 1 174 ? -11.957 -10.597 21.002 1.00 93.00 174 CYS A O 1
ATOM 1327 N N . LYS A 1 175 ? -11.427 -12.665 21.626 1.00 92.88 175 LYS A N 1
ATOM 1328 C CA . LYS A 1 175 ? -10.524 -12.963 20.520 1.00 92.88 175 LYS A CA 1
ATOM 1329 C C . LYS A 1 175 ? -11.114 -14.038 19.617 1.00 92.88 175 LYS A C 1
ATOM 1331 O O . LYS A 1 175 ? -11.666 -15.026 20.090 1.00 92.88 175 LYS A O 1
ATOM 1336 N N . LEU A 1 176 ? -10.919 -13.873 18.318 1.00 92.94 176 LEU A N 1
ATOM 1337 C CA . LEU A 1 176 ? -11.264 -14.827 17.277 1.00 92.94 176 LEU A CA 1
ATOM 1338 C C . LEU A 1 176 ? -10.063 -14.993 16.342 1.00 92.94 176 LEU A C 1
ATOM 1340 O O . LEU A 1 176 ? -9.511 -14.003 15.871 1.00 92.94 176 LEU A O 1
ATOM 1344 N N . ILE A 1 177 ? -9.637 -16.225 16.077 1.00 91.38 177 ILE A N 1
ATOM 1345 C CA . ILE A 1 177 ? -8.517 -16.529 15.179 1.00 91.38 177 ILE A CA 1
ATOM 1346 C C . ILE A 1 177 ? -9.049 -17.325 13.994 1.00 91.38 177 ILE A C 1
ATOM 1348 O O . ILE A 1 177 ? -9.563 -18.430 14.164 1.00 91.38 177 ILE A O 1
ATOM 1352 N N . ILE A 1 178 ? -8.905 -16.767 12.796 1.00 91.00 178 ILE A N 1
ATOM 1353 C CA . ILE A 1 178 ? -9.373 -17.352 11.541 1.00 91.00 178 ILE A CA 1
ATOM 1354 C C . ILE A 1 178 ? -8.174 -17.592 10.631 1.00 91.00 178 ILE A C 1
ATOM 1356 O O . ILE A 1 178 ? -7.398 -16.679 10.367 1.00 91.00 178 ILE A O 1
ATOM 1360 N N . GLN A 1 179 ? -8.040 -18.797 10.097 1.00 89.69 179 GLN A N 1
ATOM 1361 C CA . GLN A 1 179 ? -7.085 -19.090 9.036 1.00 89.69 179 GLN A CA 1
ATOM 1362 C C . GLN A 1 179 ? -7.732 -18.833 7.680 1.00 89.69 179 GLN A C 1
ATOM 1364 O O . GLN A 1 179 ? -8.793 -19.390 7.387 1.00 89.69 179 GLN A O 1
ATOM 1369 N N . LYS A 1 180 ? -7.091 -18.020 6.836 1.00 84.50 180 LYS A N 1
ATOM 1370 C CA . LYS A 1 180 ? -7.455 -17.910 5.422 1.00 84.50 180 LYS A CA 1
ATOM 1371 C C . LYS A 1 180 ? -6.679 -18.963 4.628 1.00 84.50 180 LYS A C 1
ATOM 1373 O O . LYS A 1 180 ? -5.451 -18.934 4.601 1.00 84.50 180 LYS A O 1
ATOM 1378 N N . THR A 1 181 ? -7.401 -19.871 3.984 1.00 82.69 181 THR A N 1
ATOM 1379 C CA . THR A 1 181 ? -6.873 -20.771 2.944 1.00 82.69 181 THR A CA 1
ATOM 1380 C C . THR A 1 181 ? -7.201 -20.203 1.555 1.00 82.69 181 THR A C 1
ATOM 1382 O O . THR A 1 181 ? -7.767 -19.109 1.467 1.00 82.69 181 THR A O 1
ATOM 1385 N N . SER A 1 182 ? -6.842 -20.903 0.473 1.00 80.25 182 SER A N 1
ATOM 1386 C CA . SER A 1 182 ? -7.179 -20.491 -0.902 1.00 80.25 182 SER A CA 1
ATOM 1387 C C . SER A 1 182 ? -8.680 -20.256 -1.080 1.00 80.25 182 SER A C 1
ATOM 1389 O O . SER A 1 182 ? -9.081 -19.231 -1.627 1.00 80.25 182 SER A O 1
ATOM 1391 N N . ASP A 1 183 ? -9.500 -21.159 -0.538 1.00 84.06 183 ASP A N 1
ATOM 1392 C CA . ASP A 1 183 ? -10.923 -21.229 -0.877 1.00 84.06 183 ASP A CA 1
ATOM 1393 C C . ASP A 1 183 ? -11.849 -21.000 0.319 1.00 84.06 183 ASP A C 1
ATOM 1395 O O . ASP A 1 183 ? -13.029 -20.693 0.141 1.00 84.06 183 ASP A O 1
ATOM 1399 N N . CYS A 1 184 ? -11.356 -21.086 1.556 1.00 88.81 184 CYS A N 1
ATOM 1400 C CA . CYS A 1 184 ? -12.195 -20.929 2.743 1.00 88.81 184 CYS A CA 1
ATOM 1401 C C . CYS A 1 184 ? -11.486 -20.276 3.939 1.00 88.81 184 CYS A C 1
ATOM 1403 O O . CYS A 1 184 ? -10.260 -20.179 4.028 1.00 88.81 184 CYS A O 1
ATOM 1405 N N . TYR A 1 185 ? -12.308 -19.826 4.874 1.00 90.69 185 TYR A N 1
ATOM 1406 C CA . TYR A 1 185 ? -11.973 -19.331 6.193 1.00 90.69 185 TYR A CA 1
ATOM 1407 C C . TYR A 1 185 ? -12.263 -20.430 7.208 1.00 90.69 185 TYR A C 1
ATOM 1409 O O . TYR A 1 185 ? -13.388 -20.922 7.290 1.00 90.69 185 TYR A O 1
ATOM 1417 N N . LYS A 1 186 ? -11.255 -20.804 7.991 1.00 91.56 186 LYS A N 1
ATOM 1418 C CA . LYS A 1 186 ? -11.385 -21.800 9.054 1.00 91.56 186 LYS A CA 1
ATOM 1419 C C . LYS A 1 186 ? -11.246 -21.126 10.407 1.00 91.56 186 LYS A C 1
ATOM 1421 O O . LYS A 1 186 ? -10.265 -20.426 10.649 1.00 91.56 186 LYS A O 1
ATOM 1426 N N . LEU A 1 187 ? -12.196 -21.370 11.302 1.00 93.00 187 LEU A N 1
ATOM 1427 C CA . LEU A 1 187 ? -12.064 -20.979 12.698 1.00 93.00 187 LEU A CA 1
ATOM 1428 C C . LEU A 1 187 ? -10.988 -21.843 13.371 1.00 93.00 187 LEU A C 1
ATOM 1430 O O . LEU A 1 187 ? -11.129 -23.062 13.430 1.00 93.00 187 LEU A O 1
ATOM 1434 N N . LEU A 1 188 ? -9.912 -21.221 13.854 1.00 91.88 188 LEU A N 1
ATOM 1435 C CA . LEU A 1 188 ? -8.845 -21.907 14.589 1.00 91.88 188 LEU A CA 1
ATOM 1436 C C . LEU A 1 188 ? -9.069 -21.864 16.096 1.00 91.88 188 LEU A C 1
ATOM 1438 O O . LEU A 1 188 ? -8.872 -22.862 16.778 1.00 91.88 188 LEU A O 1
ATOM 1442 N N . ASN A 1 189 ? -9.429 -20.695 16.620 1.00 92.44 189 ASN A N 1
ATOM 1443 C CA . ASN A 1 189 ? -9.591 -20.492 18.053 1.00 92.44 189 ASN A CA 1
ATOM 1444 C C . ASN A 1 189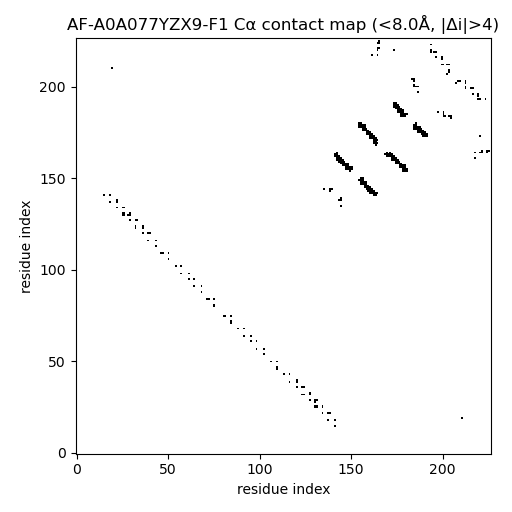 ? -10.544 -19.326 18.329 1.00 92.44 189 ASN A C 1
ATOM 1446 O O . ASN A 1 189 ? -10.662 -18.402 17.522 1.00 92.44 189 ASN A O 1
ATOM 1450 N N . MET A 1 190 ? -11.189 -19.356 19.488 1.00 94.00 190 MET A N 1
ATOM 1451 C CA . MET A 1 190 ? -12.114 -18.337 19.953 1.00 94.00 190 MET A CA 1
ATOM 1452 C C . MET A 1 190 ? -12.090 -18.274 21.482 1.00 94.00 190 MET A C 1
ATOM 1454 O O . MET A 1 190 ? -12.203 -19.301 22.146 1.00 94.00 190 MET A O 1
ATOM 1458 N N . GLN A 1 191 ? -11.959 -17.073 22.039 1.00 92.75 191 GLN A N 1
ATOM 1459 C CA . GLN A 1 191 ? -11.884 -16.849 23.480 1.00 92.75 191 GLN A CA 1
ATOM 1460 C C . GLN A 1 191 ? -12.668 -15.587 23.863 1.00 92.75 191 GLN A C 1
ATOM 1462 O O . GLN A 1 191 ? -12.282 -14.510 23.422 1.00 92.75 191 GLN A O 1
ATOM 1467 N N . PRO A 1 192 ? -13.716 -15.663 24.699 1.00 92.38 192 PRO A N 1
ATOM 1468 C CA . PRO A 1 192 ? -14.362 -16.879 25.195 1.00 92.38 192 PRO A CA 1
ATOM 1469 C C . PRO A 1 192 ? -15.035 -17.649 24.054 1.00 92.38 192 PRO A C 1
ATOM 1471 O O . PRO A 1 192 ? -15.345 -17.072 23.014 1.00 92.38 192 PRO A O 1
ATOM 1474 N N . TYR A 1 193 ? -15.258 -18.949 24.234 1.00 93.94 193 TYR A N 1
ATOM 1475 C CA . TYR A 1 193 ? -15.971 -19.743 23.238 1.00 93.94 193 TYR A CA 1
ATOM 1476 C C . TYR A 1 193 ? -17.462 -19.370 23.224 1.00 93.94 193 TYR A C 1
ATOM 1478 O O . TYR A 1 193 ? -18.146 -19.520 24.232 1.00 93.94 193 TYR A O 1
ATOM 1486 N N . VAL A 1 194 ? -17.962 -18.902 22.077 1.00 93.25 194 VAL A N 1
ATOM 1487 C CA . VAL A 1 194 ? -19.369 -18.543 21.849 1.00 93.25 194 VAL A CA 1
ATOM 1488 C C . VAL A 1 194 ? -19.879 -19.310 20.628 1.00 93.25 194 VAL A C 1
ATOM 1490 O O . VAL A 1 194 ? -19.629 -18.919 19.490 1.00 93.25 194 VAL A O 1
ATOM 1493 N N . GLU A 1 195 ? -20.587 -20.417 20.860 1.00 93.31 195 GLU A N 1
ATOM 1494 C CA . GLU A 1 195 ? -21.039 -21.366 19.826 1.00 93.31 195 GLU A CA 1
ATOM 1495 C C . GLU A 1 195 ? -21.698 -20.712 18.587 1.00 93.31 195 GLU A C 1
ATOM 1497 O O . GLU A 1 195 ? -21.309 -21.062 17.467 1.00 93.31 195 GLU A O 1
ATOM 1502 N N . PRO A 1 196 ? -22.583 -19.695 18.713 1.00 94.81 196 PRO A N 1
ATOM 1503 C CA . PRO A 1 196 ? -23.157 -19.001 17.555 1.00 94.81 196 PRO A CA 1
ATOM 1504 C C . PRO A 1 196 ? -22.141 -18.416 16.561 1.00 94.81 196 PRO A C 1
ATOM 1506 O O . PRO A 1 196 ? -22.453 -18.267 15.381 1.00 94.81 196 PRO A O 1
ATOM 1509 N N . ILE A 1 197 ? -20.924 -18.075 16.999 1.00 93.94 197 ILE A N 1
ATOM 1510 C CA . ILE A 1 197 ? -19.891 -17.501 16.123 1.00 93.94 197 ILE A CA 1
ATOM 1511 C C . ILE A 1 197 ? -19.354 -18.536 15.127 1.00 93.94 197 ILE A C 1
ATOM 1513 O O . ILE A 1 197 ? -18.950 -18.156 14.028 1.00 93.94 197 ILE A O 1
ATOM 1517 N N . VAL A 1 198 ? -19.401 -19.834 15.447 1.00 94.06 198 VAL A N 1
ATOM 1518 C CA . VAL A 1 198 ? -18.976 -20.900 14.523 1.00 94.06 198 VAL A CA 1
ATOM 1519 C C . VAL A 1 198 ? -19.792 -20.830 13.227 1.00 94.06 198 VAL A C 1
ATOM 1521 O O . VAL A 1 198 ? -19.221 -20.782 12.139 1.00 94.06 198 VAL A O 1
ATOM 1524 N N . GLN A 1 199 ? -21.116 -20.684 13.345 1.00 94.38 199 GLN A N 1
ATOM 1525 C CA . GLN A 1 199 ? -22.025 -20.547 12.201 1.00 94.38 199 GLN A CA 1
ATOM 1526 C C . GLN A 1 199 ? -21.778 -19.255 11.407 1.00 94.38 199 GLN A C 1
ATOM 1528 O O . GLN A 1 199 ? -21.940 -19.225 10.189 1.00 94.38 199 GLN A O 1
ATOM 1533 N N . LEU A 1 200 ? -21.335 -18.181 12.071 1.00 95.00 200 LEU A N 1
ATOM 1534 C CA . LEU A 1 200 ? -20.991 -16.933 11.386 1.00 95.00 200 LEU A CA 1
ATOM 1535 C C . LEU A 1 200 ? -19.760 -17.087 10.484 1.00 95.00 200 LEU A C 1
ATOM 1537 O O . LEU A 1 200 ? -19.671 -16.404 9.463 1.00 95.00 200 LEU A O 1
ATOM 1541 N N . VAL A 1 201 ? -18.814 -17.967 10.828 1.00 93.44 201 VAL A N 1
ATOM 1542 C CA . VAL A 1 201 ? -17.656 -18.257 9.966 1.00 93.44 201 VAL A CA 1
ATOM 1543 C C . VAL A 1 201 ? -18.095 -19.022 8.711 1.00 93.44 201 VAL A C 1
ATOM 1545 O O . VAL A 1 201 ? -17.613 -18.728 7.615 1.00 93.44 201 VAL A O 1
ATOM 1548 N N . ASP A 1 202 ? -19.073 -19.920 8.828 1.00 92.88 202 ASP A N 1
ATOM 1549 C CA . ASP A 1 202 ? -19.683 -20.585 7.669 1.00 92.88 202 ASP A CA 1
ATOM 1550 C C . ASP A 1 202 ? -20.441 -19.590 6.774 1.00 92.88 202 ASP A C 1
ATOM 1552 O O . ASP A 1 202 ? -20.303 -19.609 5.546 1.00 92.88 202 ASP A O 1
ATOM 1556 N N . ASP A 1 203 ? -21.177 -18.650 7.371 1.00 93.19 203 ASP A N 1
ATOM 1557 C CA . ASP A 1 203 ? -21.820 -17.548 6.646 1.00 93.19 203 ASP A CA 1
ATOM 1558 C C . ASP A 1 203 ? -20.798 -16.642 5.941 1.00 93.19 203 ASP A C 1
ATOM 1560 O O . ASP A 1 203 ? -21.040 -16.180 4.818 1.00 93.19 203 ASP A O 1
ATOM 1564 N N . LEU A 1 204 ? -19.640 -16.389 6.561 1.00 92.50 204 LEU A N 1
ATOM 1565 C CA . LEU A 1 204 ? -18.546 -15.633 5.949 1.00 92.50 204 LEU A CA 1
ATOM 1566 C C . LEU A 1 204 ? -17.989 -16.363 4.720 1.00 92.50 204 LEU A C 1
ATOM 1568 O O . LEU A 1 204 ? -17.733 -15.722 3.699 1.00 92.50 204 LEU A O 1
ATOM 1572 N N . ASN A 1 205 ? -17.850 -17.689 4.781 1.00 93.00 205 ASN A N 1
ATOM 1573 C CA . ASN A 1 205 ? -17.439 -18.502 3.634 1.00 93.00 205 ASN A CA 1
ATOM 1574 C C . ASN A 1 205 ? -18.417 -18.408 2.458 1.00 93.00 205 ASN A C 1
ATOM 1576 O O . ASN A 1 205 ? -17.984 -18.353 1.307 1.00 93.00 205 ASN A O 1
ATOM 1580 N N . ARG A 1 206 ? -19.723 -18.340 2.739 1.00 92.19 206 ARG A N 1
ATOM 1581 C CA . ARG A 1 206 ? -20.775 -18.236 1.714 1.00 92.19 206 ARG A CA 1
ATOM 1582 C C . ARG A 1 206 ? -20.893 -16.834 1.123 1.00 92.19 206 ARG A C 1
ATOM 1584 O O . ARG A 1 206 ? -20.985 -16.676 -0.087 1.00 92.19 206 ARG A O 1
ATOM 1591 N N . THR A 1 207 ? -20.925 -15.813 1.976 1.00 91.38 207 THR A N 1
ATOM 1592 C CA . THR A 1 207 ? -21.271 -14.440 1.567 1.00 91.38 207 THR A CA 1
ATOM 1593 C C . THR A 1 207 ? -20.064 -13.573 1.237 1.00 91.38 207 THR A C 1
ATOM 1595 O O . THR A 1 207 ? -20.213 -12.590 0.515 1.00 91.38 207 THR A O 1
ATOM 1598 N N . ARG A 1 208 ? -18.890 -13.884 1.803 1.00 85.69 208 ARG A N 1
ATOM 1599 C CA . ARG A 1 208 ? -17.670 -13.056 1.764 1.00 85.69 208 ARG A CA 1
ATOM 1600 C C . ARG A 1 208 ? -17.850 -11.628 2.309 1.00 85.69 208 ARG A C 1
ATOM 1602 O O . ARG A 1 208 ? -16.994 -10.772 2.100 1.00 85.69 208 ARG A O 1
ATOM 1609 N N . LYS A 1 209 ? -18.934 -11.356 3.049 1.00 85.88 209 LYS A N 1
ATOM 1610 C CA . LYS A 1 209 ? -19.252 -10.027 3.599 1.00 85.88 209 LYS A CA 1
ATOM 1611 C C . LYS A 1 209 ? -18.626 -9.825 4.980 1.00 85.88 209 LYS A C 1
ATOM 1613 O O . LYS A 1 209 ? -19.274 -10.029 6.007 1.00 85.88 209 LYS A O 1
ATOM 1618 N N . TRP A 1 210 ? -17.372 -9.377 5.001 1.00 82.75 210 TRP A N 1
ATOM 1619 C CA . TRP A 1 210 ? -16.604 -9.148 6.233 1.00 82.75 210 TRP A CA 1
ATOM 1620 C C . TRP A 1 210 ? -17.244 -8.154 7.203 1.00 82.75 210 TRP A C 1
ATOM 1622 O O . TRP A 1 210 ? -17.254 -8.404 8.403 1.00 82.75 210 TRP A O 1
ATOM 1632 N N . THR A 1 211 ? -17.823 -7.059 6.713 1.00 79.75 211 THR A N 1
ATOM 1633 C CA . THR A 1 211 ? -18.483 -6.061 7.571 1.00 79.75 211 THR A CA 1
ATOM 1634 C C . THR A 1 211 ? -19.652 -6.668 8.337 1.00 79.75 211 THR A C 1
ATOM 1636 O O . THR A 1 211 ? -19.713 -6.575 9.559 1.00 79.75 211 THR A O 1
ATOM 1639 N N . THR A 1 212 ? -20.542 -7.370 7.631 1.00 82.94 212 THR A N 1
ATOM 1640 C CA . THR A 1 212 ? -21.681 -8.072 8.232 1.00 82.94 212 THR A CA 1
ATOM 1641 C C . THR A 1 212 ? -21.220 -9.126 9.233 1.00 82.94 212 THR A C 1
ATOM 1643 O O . THR A 1 212 ? -21.796 -9.235 10.315 1.00 82.94 212 THR A O 1
ATOM 1646 N N . PHE A 1 213 ? -20.173 -9.879 8.893 1.00 89.06 213 PHE A N 1
ATOM 164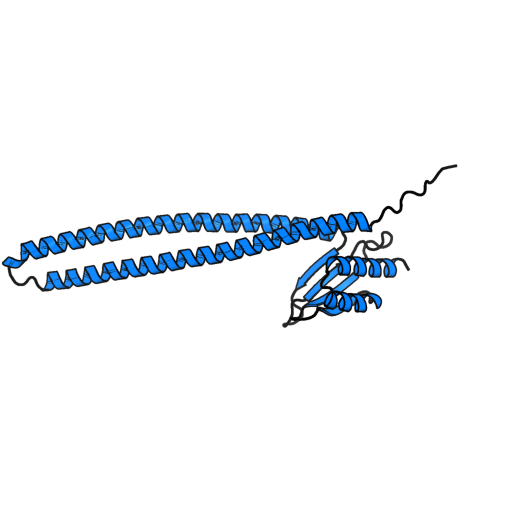7 C CA . PHE A 1 213 ? -19.573 -10.861 9.787 1.00 89.06 213 PHE A CA 1
ATOM 1648 C C . PHE A 1 213 ? -19.069 -10.218 11.088 1.00 89.06 213 PHE A C 1
ATOM 1650 O O . PHE A 1 213 ? -19.491 -10.627 12.167 1.00 89.06 213 PHE A O 1
ATOM 1657 N N . LEU A 1 214 ? -18.240 -9.173 11.001 1.00 89.31 214 LEU A N 1
ATOM 1658 C CA . LEU A 1 214 ? -17.661 -8.495 12.165 1.00 89.31 214 LEU A CA 1
ATOM 1659 C C . LEU A 1 214 ? -18.733 -7.885 13.076 1.00 89.31 214 LEU A C 1
ATOM 1661 O O . LEU A 1 214 ? -18.654 -8.044 14.294 1.00 89.31 214 LEU A O 1
ATOM 1665 N N . THR A 1 215 ? -19.759 -7.246 12.507 1.00 86.75 215 THR A N 1
ATOM 1666 C CA . THR A 1 215 ? -20.882 -6.691 13.279 1.00 86.75 215 THR A CA 1
ATOM 1667 C C . THR A 1 215 ? -21.643 -7.784 14.028 1.00 86.75 215 THR A C 1
ATOM 1669 O O . THR A 1 215 ? -21.940 -7.632 15.213 1.00 86.75 215 THR A O 1
ATOM 1672 N N . ARG A 1 216 ? -21.928 -8.919 13.373 1.00 91.25 216 ARG A N 1
ATOM 1673 C CA . ARG A 1 216 ? -22.627 -10.045 14.012 1.00 91.25 216 ARG A CA 1
ATOM 1674 C C . ARG A 1 216 ? -21.783 -10.696 15.105 1.00 91.25 216 ARG A C 1
ATOM 1676 O O . ARG A 1 216 ? -22.310 -10.961 16.179 1.00 91.25 216 ARG A O 1
ATOM 1683 N N . VAL A 1 217 ? -20.490 -10.909 14.857 1.00 92.19 217 VAL A N 1
ATOM 1684 C CA . VAL A 1 217 ? -19.544 -11.450 15.847 1.00 92.19 217 VAL A CA 1
ATOM 1685 C C . VAL A 1 217 ? -19.471 -10.546 17.072 1.00 92.19 217 VAL A C 1
ATOM 1687 O O . VAL A 1 217 ? -19.604 -11.033 18.194 1.00 92.19 217 VAL A O 1
ATOM 1690 N N . ARG A 1 218 ? -19.339 -9.228 16.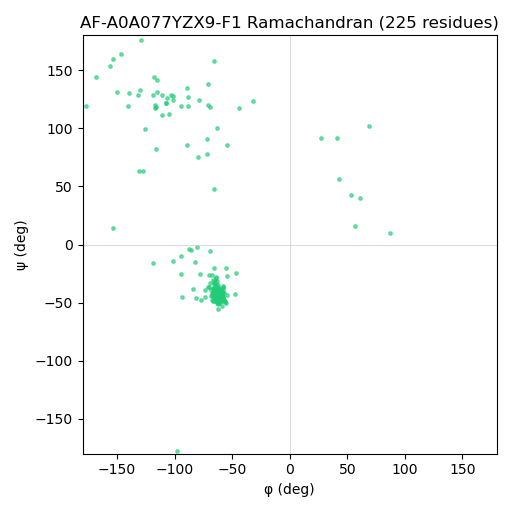868 1.00 90.44 218 ARG A N 1
ATOM 1691 C CA . ARG A 1 218 ? -19.373 -8.250 17.960 1.00 90.44 218 ARG A CA 1
ATOM 1692 C C . ARG A 1 218 ? -20.656 -8.398 18.774 1.00 90.44 218 ARG A C 1
ATOM 1694 O O . ARG A 1 218 ? -20.570 -8.553 19.984 1.00 90.44 218 ARG A O 1
ATOM 1701 N N . GLY A 1 219 ? -21.817 -8.436 18.120 1.00 90.12 219 GLY A N 1
ATOM 1702 C CA . GLY A 1 219 ? -23.104 -8.613 18.796 1.00 90.12 219 GLY A CA 1
ATOM 1703 C C . GLY A 1 219 ? -23.197 -9.903 19.621 1.00 90.12 219 GLY A C 1
ATOM 1704 O O . GLY A 1 219 ? -23.749 -9.880 20.718 1.00 90.12 219 GLY A O 1
ATOM 1705 N N . GLN A 1 220 ? -22.624 -11.015 19.144 1.00 92.94 220 GLN A N 1
ATOM 1706 C CA . GLN A 1 220 ? -22.576 -12.269 19.910 1.00 92.94 220 GLN A CA 1
ATOM 1707 C C . GLN A 1 220 ? -21.693 -12.150 21.155 1.00 92.94 220 GLN A C 1
ATOM 1709 O O . GLN A 1 220 ? -22.114 -12.550 22.238 1.00 92.94 220 GLN A O 1
ATOM 1714 N N . PHE A 1 221 ? -20.507 -11.550 21.033 1.00 93.38 221 PHE A N 1
ATOM 1715 C CA . PHE A 1 221 ? -19.652 -11.311 22.196 1.00 93.38 221 PHE A CA 1
ATOM 1716 C C . PHE A 1 221 ? -20.268 -10.325 23.193 1.00 93.38 221 PHE A C 1
ATOM 1718 O O . PHE A 1 221 ? -20.148 -10.535 24.394 1.00 93.38 221 PHE A O 1
ATOM 1725 N N . GLN A 1 222 ? -20.956 -9.279 22.725 1.00 91.38 222 GLN A N 1
ATOM 1726 C CA . GLN A 1 222 ? -21.674 -8.355 23.608 1.00 91.38 222 GLN A CA 1
ATOM 1727 C C . GLN A 1 222 ? -22.760 -9.085 24.402 1.00 91.38 222 GLN A C 1
ATOM 1729 O O . GLN A 1 222 ? -22.778 -8.990 25.621 1.00 91.38 222 GLN A O 1
ATOM 1734 N N . ARG A 1 223 ? -23.604 -9.886 23.735 1.00 91.75 223 ARG A N 1
ATOM 1735 C CA . ARG A 1 223 ? -24.643 -10.688 24.406 1.00 91.75 223 ARG A CA 1
ATOM 1736 C C . ARG A 1 223 ? -24.066 -11.661 25.429 1.00 91.75 223 ARG A C 1
ATOM 1738 O O . ARG A 1 223 ? -24.627 -11.785 26.508 1.00 91.75 223 ARG A O 1
ATOM 1745 N N . PHE A 1 224 ? -22.956 -12.319 25.096 1.00 90.69 224 PHE A N 1
ATOM 1746 C CA . PHE A 1 224 ? -22.268 -13.238 26.004 1.00 90.69 224 PHE A CA 1
ATOM 1747 C C . PHE A 1 224 ? -21.712 -12.546 27.258 1.00 90.69 224 PHE A C 1
ATOM 1749 O O . PHE A 1 224 ? -21.570 -13.183 28.288 1.00 90.69 224 PHE A O 1
ATOM 1756 N N . LEU A 1 225 ? -21.357 -11.262 27.174 1.00 88.00 225 LEU A N 1
ATOM 1757 C CA . LEU A 1 225 ? -20.774 -10.504 28.286 1.00 88.00 225 LEU A CA 1
ATOM 1758 C C . LEU A 1 225 ? -21.801 -9.718 29.114 1.00 88.00 225 LEU A C 1
ATOM 1760 O O . LEU A 1 225 ? -21.436 -9.136 30.134 1.00 88.00 225 LEU A O 1
ATOM 1764 N N . THR A 1 226 ? -23.047 -9.624 28.655 1.00 84.00 226 THR A N 1
ATOM 1765 C CA . THR A 1 226 ? -24.137 -8.918 29.351 1.00 84.00 226 THR A CA 1
ATOM 1766 C C . THR A 1 226 ? -25.082 -9.884 30.082 1.00 84.00 226 THR A C 1
ATOM 1768 O O . THR A 1 226 ? -25.855 -9.444 30.931 1.00 84.00 226 THR A O 1
ATOM 1771 N N . HIS A 1 227 ? -25.009 -11.184 29.788 1.00 74.75 227 HIS A N 1
ATOM 1772 C CA . HIS A 1 227 ? -25.759 -12.259 30.448 1.00 74.75 227 HIS A CA 1
ATOM 1773 C C . HIS A 1 227 ? -24.810 -13.223 31.157 1.00 74.75 227 HIS A C 1
ATOM 1775 O O . HIS A 1 227 ? -25.228 -13.771 32.200 1.00 74.75 227 HIS A O 1
#

Organism: Trichuris trichiura (NCBI:txid36087)

Foldseek 3Di:
DDDPPPPDPPDPPVVLVVLVVVLVVLVVVLVVLVVVLVVLVVVLVVLVVVLVVVVVVLVVVLVVLVVVLVVLVVPPPDPVCVPVSVVSVVVSVVVNVVSVVVNVVSVVVSVVVNVVSVVVSVVSVVVSVVSVVVSQVSCVVQQWDWDWDDDPPDFTKIKIWGACLDPVCRPDIWIWIWTDDPQAIDTDDTPPDQPVLNVLRVVCSVPVPPSVSVVVVSVSVSVVVVD

Nearest PDB structures (foldseek):
  4mh6-assembly1_A  TM=4.010E-01  e=3.842E-01  Vibrio parahaemolyticus RIMD 2210633
  5c22-assembly4_D  TM=4.518E-01  e=5.475E-01  Escherichia coli
  5sxc-assembly1_B  TM=4.555E-01  e=1.493E+00  Homo sapiens